Protein AF-A0A920FPU7-F1 (afdb_monomer)

pLDDT: mean 79.9, std 24.15, range [26.28, 98.81]

Solvent-accessible surface area (backbone atoms only — not comparable to full-atom values): 18797 Å² total; per-residue (Å²): 141,87,86,78,72,61,67,63,55,51,54,50,52,50,54,30,50,79,58,70,71,58,78,81,92,76,75,95,67,83,81,78,80,84,79,86,78,82,87,80,86,86,55,82,79,79,65,72,68,85,77,55,81,82,75,62,74,69,84,81,78,74,79,87,70,92,48,36,37,67,73,75,66,23,67,67,48,45,45,54,51,20,49,51,54,56,52,44,41,75,78,40,56,45,42,69,95,56,74,62,55,64,64,47,71,53,48,75,78,45,59,71,72,51,29,49,37,36,43,48,58,52,45,51,35,42,53,50,50,41,32,48,54,30,46,53,51,33,54,51,50,55,51,29,62,77,68,65,35,46,74,62,48,31,53,53,35,53,76,46,62,56,79,94,50,66,44,87,53,56,82,74,51,52,72,69,54,46,53,50,52,50,53,54,47,62,49,29,48,54,66,73,43,46,19,36,54,52,25,44,32,35,59,53,4,56,59,55,57,31,68,52,18,61,77,20,23,18,37,66,60,49,76,30,72,53,55,90,52,27,48,65,69,82,96,52,88,81,64,80,50,12,37,33,41,35,96,24,34,53,56,30,46,44,50,50,53,46,45,57,38,38,43,73,78,25,48,63,35,37,56,56,52,68,74,51,88,53,76,70,75,47,52,20,65,68,52,36,69,41,37,38,76,76,48,94,68,22,61,61,47,25,52,52,39,38,49,46,25,60,79,65,59,29,61,76,50,37,68,51,42,68,56,80,86,130

Sequence (326 aa):
MRFKNKTLLTFLAFLLSILGLIGPGFWDIKSPNPIKYENDHLTRATLGLRFNPNDIDLDNKFKNSKISSKNYFGKEIAIAWSKNFIDQIKIEPRIPRIYFTQLPSDLNTYEINDKKKIFISIMLPLLLKGNEKVSIERSNLIIFFKKGNFKKLKIVCKKYKIKTIDCNNINSLNNAQLKTLQNILLNRVNVLPISMMLAQAIVESGWGGSRFAQKGNALFGQWTWDKKKGISPTGIHRPSFAVKSFKNLQDSVDAYILNLNTHPAYKKLRNYRKLIRNPQNFEGHKFSRYLDKYAIIGFEYVKKINLMIKKNNLEKFNSLRFKLEN

Mean predicted aligned error: 11.07 Å

Foldseek 3Di:
DDDDPVPVVVVVVVQCVLLVNDDPPDDPDPDDDDDDDDDDDPDPVVVPPPPDLVVCPPPPPDFDDQAAVVNVPDPVVLLVVLVVQVVVCVVPLAHALHAFFADHLCLVVDDPVSLLSSLCSNVLNLLQVLQVVLVVVLVVLVVCLVVVVLVVLLVLCVLLVPDVDPSVPSVVDDVVSSVVSSVLSNLLSHHDFSLLLSLQLCSRCVSVNRPQCSVFVQSRQDKDQPCVQAAQDPPDDPDSIGRGGDSGNSRNSNVVSSCCSRPPLNSVLSVVVVVDPDQLPDDSLVSLCSCLVVDPNGVVSSVSSNCSCVVVVSNSSRNHHHDDDD

Structure (mmCIF, N/CA/C/O backbone):
data_AF-A0A920FPU7-F1
#
_entry.id   AF-A0A920FPU7-F1
#
loop_
_atom_site.group_PDB
_atom_site.id
_atom_site.type_symbol
_atom_site.label_atom_id
_atom_site.label_alt_id
_atom_site.label_comp_id
_atom_site.label_asym_id
_atom_site.label_entity_id
_atom_site.label_seq_id
_atom_site.pdbx_PDB_ins_code
_atom_site.Cartn_x
_atom_site.Cartn_y
_atom_site.Cartn_z
_atom_site.occupancy
_atom_site.B_iso_or_equiv
_atom_site.auth_seq_id
_atom_site.auth_comp_id
_atom_site.auth_asym_id
_atom_site.auth_atom_id
_atom_site.pdbx_PDB_model_num
ATOM 1 N N . MET A 1 1 ? -24.331 29.159 -33.377 1.00 33.25 1 MET A N 1
ATOM 2 C CA . MET A 1 1 ? -23.049 29.805 -33.015 1.00 33.25 1 MET A CA 1
ATOM 3 C C . MET A 1 1 ? -22.363 28.962 -31.929 1.00 33.25 1 MET A C 1
ATOM 5 O O . MET A 1 1 ? -22.759 29.008 -30.775 1.00 33.25 1 MET A O 1
ATOM 9 N N . ARG A 1 2 ? -21.449 28.057 -32.317 1.00 30.44 2 ARG A N 1
ATOM 10 C CA . ARG A 1 2 ? -20.790 27.070 -31.431 1.00 30.44 2 ARG A CA 1
ATOM 11 C C . ARG A 1 2 ? -19.430 27.616 -30.980 1.00 30.44 2 ARG A C 1
ATOM 13 O O . ARG A 1 2 ? -18.483 27.583 -31.762 1.00 30.44 2 ARG A O 1
ATOM 20 N N . PHE A 1 3 ? -19.305 28.058 -29.730 1.00 29.75 3 PHE A N 1
ATOM 21 C CA . PHE A 1 3 ? -17.991 28.314 -29.132 1.00 29.75 3 PHE A CA 1
ATOM 22 C C . PHE A 1 3 ? -17.327 26.981 -28.754 1.00 29.75 3 PHE A C 1
ATOM 24 O O . PHE A 1 3 ? -17.798 26.238 -27.894 1.00 29.75 3 PHE A O 1
ATOM 31 N N . LYS A 1 4 ? -16.240 26.645 -29.463 1.00 37.91 4 LYS A N 1
ATOM 32 C CA . LYS A 1 4 ? -15.407 25.455 -29.233 1.00 37.91 4 LYS A CA 1
ATOM 33 C C . LYS A 1 4 ? -14.542 25.661 -27.988 1.00 37.91 4 LYS A C 1
ATOM 35 O O . LYS A 1 4 ? -13.589 26.435 -28.007 1.00 37.91 4 LYS A O 1
ATOM 40 N N . ASN A 1 5 ? -14.831 24.894 -26.944 1.00 44.34 5 ASN A N 1
ATOM 41 C CA . ASN A 1 5 ? -14.113 24.873 -25.671 1.00 44.34 5 ASN A CA 1
ATOM 42 C C . ASN A 1 5 ? -12.778 24.091 -25.786 1.00 44.34 5 ASN A C 1
ATOM 44 O O . ASN A 1 5 ? -12.615 23.005 -25.230 1.00 44.34 5 ASN A O 1
ATOM 48 N N . LYS A 1 6 ? -11.829 24.603 -26.588 1.00 35.22 6 LYS A N 1
ATOM 49 C CA . LYS A 1 6 ? -10.533 23.944 -26.865 1.00 35.22 6 LYS A CA 1
ATOM 50 C C . LYS A 1 6 ? -9.578 23.940 -25.658 1.00 35.22 6 LYS A C 1
ATOM 52 O O . LYS A 1 6 ? -8.753 23.041 -25.558 1.00 35.22 6 LYS A O 1
ATOM 57 N N . THR A 1 7 ? -9.713 24.884 -24.728 1.00 40.19 7 THR A N 1
ATOM 58 C CA . THR A 1 7 ? -8.836 25.058 -23.552 1.00 40.19 7 THR A CA 1
ATOM 59 C C . THR A 1 7 ? -9.081 24.039 -22.437 1.00 40.19 7 THR A C 1
ATOM 61 O O . THR A 1 7 ? -8.140 23.619 -21.767 1.00 40.19 7 THR A O 1
ATOM 64 N N . LEU A 1 8 ? -10.322 23.579 -22.255 1.00 36.78 8 LEU A N 1
ATOM 65 C CA . LEU A 1 8 ? -10.636 22.543 -21.264 1.00 36.78 8 LEU A CA 1
ATOM 66 C C . LEU A 1 8 ? -10.120 21.164 -21.712 1.00 36.78 8 LEU A C 1
ATOM 68 O O . LEU A 1 8 ? -9.650 20.372 -20.897 1.00 36.78 8 LEU A O 1
ATOM 72 N N . LEU A 1 9 ? -10.158 20.899 -23.022 1.00 32.72 9 LEU A N 1
ATOM 73 C CA . LEU A 1 9 ? -9.712 19.638 -23.612 1.00 32.72 9 LEU A CA 1
ATOM 74 C C . LEU A 1 9 ? -8.180 19.500 -23.594 1.00 32.72 9 LEU A C 1
ATOM 76 O O . LEU A 1 9 ? -7.668 18.417 -23.316 1.00 32.72 9 LEU A O 1
ATOM 80 N N . THR A 1 10 ? -7.441 20.593 -23.816 1.00 36.22 10 THR A N 1
ATOM 81 C CA . THR A 1 10 ? -5.971 20.608 -23.719 1.00 36.22 10 THR A CA 1
ATOM 82 C C . THR A 1 10 ? -5.488 20.485 -22.276 1.00 36.22 10 THR A C 1
ATOM 84 O O . THR A 1 10 ? -4.525 19.764 -22.025 1.00 36.22 10 THR A O 1
ATOM 87 N N . PHE A 1 11 ? -6.189 21.088 -21.311 1.00 37.38 11 PHE A N 1
ATOM 88 C CA . PHE A 1 11 ? -5.877 20.932 -19.887 1.00 37.38 11 PHE A CA 1
ATOM 89 C C . PHE A 1 11 ? -6.117 19.495 -19.395 1.00 37.38 11 PHE A C 1
ATOM 91 O O . PHE A 1 11 ? -5.303 18.942 -18.656 1.00 37.38 11 PHE A O 1
ATOM 98 N N . LEU A 1 12 ? -7.190 18.849 -19.865 1.00 34.38 12 LEU A N 1
ATOM 99 C CA . LEU A 1 12 ? -7.493 17.453 -19.541 1.00 34.38 12 LEU A CA 1
ATOM 100 C C . LEU A 1 12 ? -6.495 16.481 -20.197 1.00 34.38 12 LEU A C 1
ATOM 102 O O . LEU A 1 12 ? -6.011 15.565 -19.535 1.00 34.38 12 LEU A O 1
ATOM 106 N N . ALA A 1 13 ? -6.130 16.708 -21.464 1.00 33.03 13 ALA A N 1
ATOM 107 C CA . ALA A 1 13 ? -5.124 15.920 -22.182 1.00 33.03 13 ALA A CA 1
ATOM 108 C C . ALA A 1 13 ? -3.714 16.062 -21.573 1.00 33.03 13 ALA A C 1
ATOM 110 O O . ALA A 1 13 ? -2.967 15.087 -21.498 1.00 33.03 13 ALA A O 1
ATOM 111 N N . PHE A 1 14 ? -3.373 17.248 -21.065 1.00 38.91 14 PHE A N 1
ATOM 112 C CA . PHE A 1 14 ? -2.120 17.513 -20.357 1.00 38.91 14 PHE A CA 1
ATOM 113 C C . PHE A 1 14 ? -2.082 16.853 -18.969 1.00 38.91 14 PHE A C 1
ATOM 115 O O . PHE A 1 14 ? -1.073 16.270 -18.577 1.00 38.91 14 PHE A O 1
ATOM 122 N N . LEU A 1 15 ? -3.207 16.841 -18.246 1.00 36.47 15 LEU A N 1
ATOM 123 C CA . LEU A 1 15 ? -3.326 16.104 -16.986 1.00 36.47 15 LEU A CA 1
ATOM 124 C C . LEU A 1 15 ? -3.195 14.584 -17.208 1.00 36.47 15 LEU A C 1
ATOM 126 O O . LEU A 1 15 ? -2.563 13.885 -16.419 1.00 36.47 15 LEU A O 1
ATOM 130 N N . LEU A 1 16 ? -3.747 14.080 -18.315 1.00 37.94 16 LEU A N 1
ATOM 131 C CA . LEU A 1 16 ? -3.664 12.680 -18.736 1.00 37.94 16 LEU A CA 1
ATOM 132 C C . LEU A 1 16 ? -2.254 12.264 -19.189 1.00 37.94 16 LEU A C 1
ATOM 134 O O . LEU A 1 16 ? -1.873 11.115 -18.954 1.00 37.94 16 LEU A O 1
ATOM 138 N N . SER A 1 17 ? -1.463 13.161 -19.789 1.00 34.22 17 SER A N 1
ATOM 139 C CA . SER A 1 17 ? -0.074 12.865 -20.177 1.00 34.22 17 SER A CA 1
ATOM 140 C C . SER A 1 17 ? 0.860 12.809 -18.961 1.00 34.22 17 SER A C 1
ATOM 142 O O . SER A 1 17 ? 1.686 11.903 -18.862 1.00 34.22 17 SER A O 1
ATOM 144 N N . ILE A 1 18 ? 0.646 13.679 -17.966 1.00 38.34 18 ILE A N 1
ATOM 145 C CA . ILE A 1 18 ? 1.370 13.662 -16.682 1.00 38.34 18 ILE A CA 1
ATOM 146 C C . ILE A 1 18 ? 1.008 12.416 -15.843 1.00 38.34 18 ILE A C 1
ATOM 148 O O . ILE A 1 18 ? 1.828 11.939 -15.059 1.00 38.34 18 ILE A O 1
ATOM 152 N N . LEU A 1 19 ? -0.189 11.849 -16.045 1.00 35.03 19 LEU A N 1
ATOM 153 C CA . LEU A 1 19 ? -0.684 10.620 -15.404 1.00 35.03 19 LEU A CA 1
ATOM 154 C C . LEU A 1 19 ? -0.461 9.334 -16.243 1.00 35.03 19 LEU A C 1
ATOM 156 O O . LEU A 1 19 ? -0.941 8.258 -15.872 1.00 35.03 19 LEU A O 1
ATOM 160 N N . GLY A 1 20 ? 0.234 9.413 -17.388 1.00 33.00 20 GLY A N 1
ATOM 161 C CA . GLY A 1 20 ? 0.552 8.254 -18.240 1.00 33.00 20 GLY A CA 1
ATOM 162 C C . GLY A 1 20 ? -0.673 7.524 -18.813 1.00 33.00 20 GLY A C 1
ATOM 163 O O . GLY A 1 20 ? -0.706 6.290 -18.857 1.00 33.00 20 GLY A O 1
ATOM 164 N N . LEU A 1 21 ? -1.727 8.261 -19.173 1.00 38.59 21 LEU A N 1
ATOM 165 C CA . LEU A 1 21 ? -3.021 7.741 -19.639 1.00 38.59 21 LEU A CA 1
ATOM 166 C C . LEU A 1 21 ? -3.299 7.959 -21.135 1.00 38.59 21 LEU A C 1
ATOM 168 O O . LEU A 1 21 ? -4.281 7.424 -21.637 1.00 38.59 21 LEU A O 1
ATOM 172 N N . ILE A 1 22 ? -2.414 8.655 -21.850 1.00 29.48 22 ILE A N 1
ATOM 173 C CA . ILE A 1 22 ? -2.361 8.688 -23.317 1.00 29.48 22 ILE A CA 1
ATOM 174 C C . ILE A 1 22 ? -0.990 8.121 -23.706 1.00 29.48 22 ILE A C 1
ATOM 176 O O . ILE A 1 22 ? 0.037 8.643 -23.274 1.00 29.48 22 ILE A O 1
ATOM 180 N N . GLY A 1 23 ? -0.969 7.003 -24.436 1.00 28.56 23 GLY A N 1
ATOM 181 C CA . GLY A 1 23 ? 0.265 6.461 -25.014 1.00 28.56 23 GLY A CA 1
ATOM 182 C C . GLY A 1 23 ? 0.710 7.295 -26.222 1.00 28.56 23 GLY A C 1
ATOM 183 O O . GLY A 1 23 ? -0.132 7.953 -26.835 1.00 28.56 23 GLY A O 1
ATOM 184 N N . PRO A 1 24 ? 2.001 7.290 -26.593 1.00 31.91 24 PRO A N 1
ATOM 185 C CA . PRO A 1 24 ? 2.452 7.968 -27.797 1.00 31.91 24 PRO A CA 1
ATOM 186 C C . PRO A 1 24 ? 1.941 7.206 -29.025 1.00 31.91 24 PRO A C 1
ATOM 188 O O . PRO A 1 24 ? 2.497 6.186 -29.412 1.00 31.91 24 PRO A O 1
ATOM 191 N N . GLY A 1 25 ? 0.885 7.716 -29.654 1.00 27.89 25 GLY A N 1
ATOM 192 C CA . GLY A 1 25 ? 0.566 7.440 -31.056 1.00 27.89 25 GLY A CA 1
ATOM 193 C C . GLY A 1 25 ? 1.432 8.284 -31.994 1.00 27.89 25 GLY A C 1
ATOM 194 O O . GLY A 1 25 ? 0.899 8.946 -32.870 1.00 27.89 25 GLY A O 1
ATOM 195 N N . PHE A 1 26 ? 2.744 8.322 -31.752 1.00 35.12 26 PHE A N 1
ATOM 196 C CA . PHE A 1 26 ? 3.736 9.009 -32.580 1.00 35.12 26 PHE A CA 1
ATOM 197 C C . PHE A 1 26 ? 5.062 8.270 -32.457 1.00 35.12 26 PHE A C 1
ATOM 199 O O . PHE A 1 26 ? 5.908 8.680 -31.677 1.00 35.12 26 PHE A O 1
ATOM 206 N N . TRP A 1 27 ? 5.177 7.147 -33.161 1.00 29.89 27 TRP A N 1
ATOM 207 C CA . TRP A 1 27 ? 6.412 6.591 -33.718 1.00 29.89 27 TRP A CA 1
ATOM 208 C C . TRP A 1 27 ? 5.972 5.525 -34.720 1.00 29.89 27 TRP A C 1
ATOM 210 O O . TRP A 1 27 ? 5.757 4.370 -34.362 1.00 29.89 27 TRP A O 1
ATOM 220 N N . ASP A 1 28 ? 5.788 5.939 -35.969 1.00 32.38 28 ASP A N 1
ATOM 221 C CA . ASP A 1 28 ? 5.863 5.019 -37.097 1.00 32.38 28 ASP A CA 1
ATOM 222 C C . ASP A 1 28 ? 7.363 4.743 -37.306 1.00 32.38 28 ASP A C 1
ATOM 224 O O . ASP A 1 28 ? 8.071 5.508 -37.958 1.00 32.38 28 ASP A O 1
ATOM 228 N N . ILE A 1 29 ? 7.897 3.741 -36.601 1.00 31.64 29 ILE A N 1
ATOM 229 C CA . ILE A 1 29 ? 9.275 3.266 -36.782 1.00 31.64 29 ILE A CA 1
ATOM 230 C C . ILE A 1 29 ? 9.170 1.878 -37.399 1.00 31.64 29 ILE A C 1
ATOM 232 O O . ILE A 1 29 ? 8.736 0.929 -36.744 1.00 31.64 29 ILE A O 1
ATOM 236 N N . LYS A 1 30 ? 9.584 1.761 -38.664 1.00 26.28 30 LYS A N 1
ATOM 237 C CA . LYS A 1 30 ? 9.775 0.470 -39.331 1.00 26.28 30 LYS A CA 1
ATOM 238 C C . LYS A 1 30 ? 10.714 -0.400 -38.490 1.00 26.28 30 LYS A C 1
ATOM 240 O O . LYS A 1 30 ? 11.791 0.045 -38.100 1.00 26.28 30 LYS A O 1
ATOM 245 N N . SER A 1 31 ? 10.298 -1.634 -38.216 1.00 27.19 31 SER A N 1
ATOM 246 C CA . SER A 1 31 ? 11.109 -2.633 -37.519 1.00 27.19 31 SER A CA 1
ATOM 247 C C . SER A 1 31 ? 12.447 -2.853 -38.244 1.00 27.19 31 SER A C 1
ATOM 249 O O . SER A 1 31 ? 12.428 -3.122 -39.446 1.00 27.19 31 SER A O 1
ATOM 251 N N . PRO A 1 32 ? 13.604 -2.788 -37.561 1.00 28.61 32 PRO A N 1
ATOM 252 C CA . PRO A 1 32 ? 14.845 -3.321 -38.108 1.00 28.61 32 PRO A CA 1
ATOM 253 C C . PRO A 1 32 ? 14.763 -4.852 -38.161 1.00 28.61 32 PRO A C 1
ATOM 255 O O . PRO A 1 32 ? 14.247 -5.479 -37.232 1.00 28.61 32 PRO A O 1
ATOM 258 N N . ASN A 1 33 ? 15.271 -5.447 -39.241 1.00 29.75 33 ASN A N 1
ATOM 259 C CA . ASN A 1 33 ? 15.370 -6.900 -39.397 1.00 29.75 33 ASN A CA 1
ATOM 260 C C . ASN A 1 33 ? 16.164 -7.542 -38.241 1.00 29.75 33 ASN A C 1
ATOM 262 O O . ASN A 1 33 ? 17.131 -6.947 -37.758 1.00 29.75 33 ASN A O 1
ATOM 266 N N . PRO A 1 34 ? 15.804 -8.765 -37.813 1.00 28.98 34 PRO A N 1
ATOM 267 C CA . PRO A 1 34 ? 16.497 -9.440 -36.729 1.00 28.98 34 PRO A CA 1
ATOM 268 C C . PRO A 1 34 ? 17.898 -9.864 -37.180 1.00 28.98 34 PRO A C 1
ATOM 270 O O . PRO A 1 34 ? 18.050 -10.670 -38.097 1.00 28.98 34 PRO A O 1
ATOM 273 N N . ILE A 1 35 ? 18.922 -9.354 -36.497 1.00 31.36 35 ILE A N 1
ATOM 274 C CA . ILE A 1 35 ? 20.260 -9.944 -36.531 1.00 31.36 35 ILE A CA 1
ATOM 275 C C . ILE A 1 35 ? 20.219 -11.176 -35.621 1.00 31.36 35 ILE A C 1
ATOM 277 O O . ILE A 1 35 ? 19.906 -11.071 -34.433 1.00 31.36 35 ILE A O 1
ATOM 281 N N . LYS A 1 36 ? 20.494 -12.351 -36.193 1.00 35.72 36 LYS A N 1
ATOM 282 C CA . LYS A 1 36 ? 20.752 -13.579 -35.434 1.00 35.72 36 LYS A CA 1
ATOM 283 C C . LYS A 1 36 ? 22.080 -13.422 -34.697 1.00 35.72 36 LYS A C 1
ATOM 285 O O . LYS A 1 36 ? 23.078 -13.114 -35.337 1.00 35.72 36 LYS A O 1
ATOM 290 N N . TYR A 1 37 ? 22.094 -13.709 -33.401 1.00 30.03 37 TYR A N 1
ATOM 291 C CA . TYR A 1 37 ? 23.324 -14.083 -32.713 1.00 30.03 37 TYR A CA 1
ATOM 292 C C . TYR A 1 37 ? 23.145 -15.445 -32.052 1.00 30.03 37 TYR A C 1
ATOM 294 O O . TYR A 1 37 ? 22.221 -15.661 -31.264 1.00 30.03 37 TYR A O 1
ATOM 302 N N . GLU A 1 38 ? 24.012 -16.358 -32.481 1.00 31.92 38 GLU A N 1
ATOM 303 C CA . GLU A 1 38 ? 24.243 -17.689 -31.939 1.00 31.92 38 GLU A CA 1
ATOM 304 C C . GLU A 1 38 ? 24.868 -17.623 -30.544 1.00 31.92 38 GLU A C 1
ATOM 306 O O . GLU A 1 38 ? 25.688 -16.757 -30.258 1.00 31.92 38 GLU A O 1
ATOM 311 N N . ASN A 1 39 ? 24.443 -18.591 -29.730 1.00 36.44 39 ASN A N 1
ATOM 312 C CA . ASN A 1 39 ? 25.162 -19.295 -28.673 1.00 36.44 39 ASN A CA 1
ATOM 313 C C . ASN A 1 39 ? 26.160 -18.503 -27.821 1.00 36.44 39 ASN A C 1
ATOM 315 O O . ASN A 1 39 ? 27.277 -18.232 -28.244 1.00 36.44 39 ASN A O 1
ATOM 319 N N . ASP A 1 40 ? 25.836 -18.386 -26.530 1.00 29.80 40 ASP A N 1
ATOM 320 C CA . ASP A 1 40 ? 26.863 -18.690 -25.542 1.00 29.80 40 ASP A CA 1
ATOM 321 C C . ASP A 1 40 ? 26.295 -19.475 -24.354 1.00 29.80 40 ASP A C 1
ATOM 323 O O . ASP A 1 40 ? 25.265 -19.140 -23.755 1.00 29.80 40 ASP A O 1
ATOM 327 N N . HIS A 1 41 ? 26.946 -20.598 -24.075 1.00 33.00 41 HIS A N 1
ATOM 328 C CA . HIS A 1 41 ? 26.548 -21.580 -23.080 1.00 33.00 41 HIS A CA 1
ATOM 329 C C . HIS A 1 41 ? 27.016 -21.142 -21.689 1.00 33.00 41 HIS A C 1
ATOM 331 O O . HIS A 1 41 ? 28.130 -21.442 -21.274 1.00 33.00 41 HIS A O 1
ATOM 337 N N . LEU A 1 42 ? 26.136 -20.525 -20.902 1.00 28.25 42 LEU A N 1
ATOM 338 C CA . LEU A 1 42 ? 26.326 -20.431 -19.451 1.00 28.25 42 LEU A CA 1
ATOM 339 C C . LEU A 1 42 ? 25.727 -21.676 -18.782 1.00 28.25 42 LEU A C 1
ATOM 341 O O . LEU A 1 42 ? 24.545 -21.731 -18.435 1.00 28.25 42 LEU A O 1
ATOM 345 N N . THR A 1 43 ? 26.550 -22.718 -18.658 1.00 33.84 43 THR A N 1
ATOM 346 C CA . THR A 1 43 ? 26.219 -23.962 -17.953 1.00 33.84 43 THR A CA 1
ATOM 347 C C . THR A 1 43 ? 26.187 -23.763 -16.436 1.00 33.84 43 THR A C 1
ATOM 349 O O . THR A 1 43 ? 26.832 -22.891 -15.863 1.00 33.84 43 THR A O 1
ATOM 352 N N . ARG A 1 44 ? 25.426 -24.635 -15.767 1.00 30.75 44 ARG A N 1
ATOM 353 C CA . ARG A 1 44 ? 25.099 -24.675 -14.326 1.00 30.75 44 ARG A CA 1
ATOM 354 C C . ARG A 1 44 ? 26.301 -24.574 -13.358 1.00 30.75 44 ARG A C 1
ATOM 356 O O . ARG A 1 44 ? 26.082 -24.379 -12.168 1.00 30.75 44 ARG A O 1
ATOM 363 N N . ALA A 1 45 ? 27.534 -24.685 -13.854 1.00 31.27 45 ALA A N 1
ATOM 364 C CA . ALA A 1 45 ? 28.780 -24.624 -13.092 1.00 31.27 45 ALA A CA 1
ATOM 365 C C . ALA A 1 45 ? 29.278 -23.191 -12.797 1.00 31.27 45 ALA A C 1
ATOM 367 O O . ALA A 1 45 ? 29.955 -22.990 -11.795 1.00 31.27 45 ALA A O 1
ATOM 368 N N . THR A 1 46 ? 28.890 -22.172 -13.575 1.00 31.42 46 THR A N 1
ATOM 369 C CA . THR A 1 46 ? 29.172 -20.752 -13.249 1.00 31.42 46 THR A CA 1
ATOM 370 C C . THR A 1 46 ? 28.150 -20.147 -12.280 1.00 31.42 46 THR A C 1
ATOM 372 O O . THR A 1 46 ? 28.416 -19.139 -11.633 1.00 31.42 46 THR A O 1
ATOM 375 N N . LEU A 1 47 ? 26.998 -20.803 -12.103 1.00 31.41 47 LEU A N 1
ATOM 376 C CA . LEU A 1 47 ? 25.930 -20.424 -11.168 1.00 31.41 47 LEU A CA 1
ATOM 377 C C . LEU A 1 47 ? 26.159 -20.926 -9.729 1.00 31.41 47 LEU A C 1
ATOM 379 O O . LEU A 1 47 ? 25.228 -20.939 -8.924 1.00 31.41 47 LEU A O 1
ATOM 383 N N . GLY A 1 48 ? 27.399 -21.271 -9.372 1.00 30.78 48 GLY A N 1
ATOM 384 C CA . GLY A 1 48 ? 27.838 -21.568 -8.004 1.00 30.78 48 GLY A CA 1
ATOM 385 C C . GLY A 1 48 ? 27.857 -20.355 -7.063 1.00 30.78 48 GLY A C 1
ATOM 386 O O . GLY A 1 48 ? 28.663 -20.305 -6.138 1.00 30.78 48 GLY A O 1
ATOM 387 N N . LEU A 1 49 ? 26.979 -19.369 -7.268 1.00 36.75 49 LEU A N 1
ATOM 388 C CA . LEU A 1 49 ? 26.709 -18.348 -6.267 1.00 36.75 49 LEU A CA 1
ATOM 389 C C . LEU A 1 49 ? 25.896 -19.013 -5.155 1.00 36.75 49 LEU A C 1
ATOM 391 O O . LEU A 1 49 ? 24.691 -19.234 -5.294 1.00 36.75 49 LEU A O 1
ATOM 395 N N . ARG A 1 50 ? 26.555 -19.303 -4.028 1.00 35.03 50 ARG A N 1
ATOM 396 C CA . ARG A 1 50 ? 25.892 -19.419 -2.723 1.00 35.03 50 ARG A CA 1
ATOM 397 C C . ARG A 1 50 ? 25.238 -18.069 -2.409 1.00 35.03 50 ARG A C 1
ATOM 399 O O . ARG A 1 50 ? 25.762 -17.266 -1.652 1.00 35.03 50 ARG A O 1
ATOM 406 N N . PHE A 1 51 ? 24.111 -17.784 -3.053 1.00 38.50 51 PHE A N 1
ATOM 407 C CA . PHE A 1 51 ? 23.250 -16.672 -2.696 1.00 38.50 51 PHE A CA 1
ATOM 408 C C . PHE A 1 51 ? 22.492 -17.098 -1.445 1.00 38.50 51 PHE A C 1
ATOM 410 O O . PHE A 1 51 ? 21.488 -17.806 -1.534 1.00 38.50 51 PHE A O 1
ATOM 417 N N . ASN A 1 52 ? 22.999 -16.711 -0.279 1.00 38.44 52 ASN A N 1
ATOM 418 C CA . ASN A 1 52 ? 22.239 -16.775 0.955 1.00 38.44 52 ASN A CA 1
ATOM 419 C C . ASN A 1 52 ? 21.460 -15.455 1.093 1.00 38.44 52 ASN A C 1
ATOM 421 O O . ASN A 1 52 ? 22.070 -14.404 1.288 1.00 38.44 52 ASN A O 1
ATOM 425 N N . PRO A 1 53 ? 20.119 -15.460 0.984 1.00 38.16 53 PRO A N 1
ATOM 426 C CA . PRO A 1 53 ? 19.308 -14.249 1.123 1.00 38.16 53 PRO A CA 1
ATOM 427 C C . PRO A 1 53 ? 19.488 -13.543 2.475 1.00 38.16 53 PRO A C 1
ATOM 429 O O . PRO A 1 53 ? 19.183 -12.357 2.570 1.00 38.16 53 PRO A O 1
ATOM 432 N N . ASN A 1 54 ? 19.980 -14.261 3.493 1.00 37.06 54 ASN A N 1
ATOM 433 C CA . ASN A 1 54 ? 20.240 -13.735 4.833 1.00 37.06 54 ASN A CA 1
ATOM 434 C C . ASN A 1 54 ? 21.557 -12.944 4.930 1.00 37.06 54 ASN A C 1
ATOM 436 O O . ASN A 1 54 ? 21.721 -12.182 5.876 1.00 37.06 54 ASN A O 1
ATOM 440 N N . ASP A 1 55 ? 22.461 -13.069 3.951 1.00 37.47 55 ASP A N 1
ATOM 441 C CA . ASP A 1 55 ? 23.726 -12.314 3.918 1.00 37.47 55 ASP A CA 1
ATOM 442 C C . ASP A 1 55 ? 23.520 -10.868 3.433 1.00 37.47 55 ASP A C 1
ATOM 444 O O . ASP A 1 55 ? 24.434 -10.042 3.465 1.00 37.47 55 ASP A O 1
ATOM 448 N N . ILE A 1 56 ? 22.309 -10.534 2.975 1.00 45.12 56 ILE A N 1
ATOM 449 C CA . ILE A 1 56 ? 21.963 -9.177 2.568 1.00 45.12 56 ILE A CA 1
ATOM 450 C C . ILE A 1 56 ? 21.444 -8.418 3.793 1.00 45.12 56 ILE A C 1
ATOM 452 O O . ILE A 1 56 ? 20.236 -8.267 3.981 1.00 45.12 56 ILE A O 1
ATOM 456 N N . ASP A 1 57 ? 22.363 -7.916 4.623 1.00 37.97 57 ASP A N 1
ATOM 457 C CA . ASP A 1 57 ? 22.039 -6.954 5.686 1.00 37.97 57 ASP A CA 1
ATOM 458 C C . ASP A 1 57 ? 21.612 -5.608 5.060 1.00 37.97 57 ASP A C 1
ATOM 460 O O . ASP A 1 57 ? 22.400 -4.679 4.843 1.00 37.97 57 ASP A O 1
ATOM 464 N N . LEU A 1 58 ? 20.335 -5.541 4.666 1.00 47.78 58 LEU A N 1
ATOM 465 C CA . LEU A 1 58 ? 19.716 -4.409 3.972 1.00 47.78 58 LEU A CA 1
ATOM 466 C C . LEU A 1 58 ? 19.307 -3.261 4.902 1.00 47.78 58 LEU A C 1
ATOM 468 O O . LEU A 1 58 ? 18.853 -2.223 4.413 1.00 47.78 58 LEU A O 1
ATOM 472 N N . ASP A 1 59 ? 19.460 -3.403 6.218 1.00 42.72 59 ASP A N 1
ATOM 473 C CA . ASP A 1 59 ? 18.822 -2.475 7.154 1.00 42.72 59 ASP A CA 1
ATOM 474 C C . ASP A 1 59 ? 19.714 -1.284 7.547 1.00 42.72 59 ASP A C 1
ATOM 476 O O . ASP A 1 59 ? 19.192 -0.199 7.824 1.00 42.72 59 ASP A O 1
ATOM 480 N N . ASN A 1 60 ? 21.046 -1.395 7.445 1.00 37.53 60 ASN A N 1
ATOM 481 C CA . ASN A 1 60 ? 21.946 -0.335 7.929 1.00 37.53 60 ASN A CA 1
ATOM 482 C C . ASN A 1 60 ? 22.597 0.545 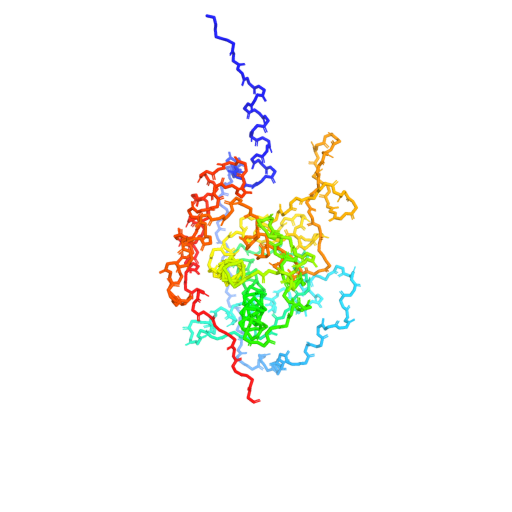6.845 1.00 37.53 60 ASN A C 1
ATOM 484 O O . ASN A 1 60 ? 22.946 1.696 7.120 1.00 37.53 60 ASN A O 1
ATOM 488 N N . LYS A 1 61 ? 22.717 0.080 5.593 1.00 36.31 61 LYS A N 1
ATOM 489 C CA . LYS A 1 61 ? 23.535 0.764 4.561 1.00 36.31 61 LYS A CA 1
ATOM 490 C C . LYS A 1 61 ? 22.788 1.795 3.693 1.00 36.31 61 LYS A C 1
ATOM 492 O O . LYS A 1 61 ? 23.407 2.533 2.932 1.00 36.31 61 LYS A O 1
ATOM 497 N N . PHE A 1 62 ? 21.460 1.892 3.798 1.00 47.88 62 PHE A N 1
ATOM 498 C CA . PHE A 1 62 ? 20.606 2.528 2.777 1.00 47.88 62 PHE A CA 1
ATOM 499 C C . PHE A 1 62 ? 20.026 3.891 3.189 1.00 47.88 62 PHE A C 1
ATOM 501 O O . PHE A 1 62 ? 18.846 4.182 2.977 1.00 47.88 62 PHE A O 1
ATOM 508 N N . LYS A 1 63 ? 20.858 4.763 3.773 1.00 41.59 63 LYS A N 1
ATOM 509 C CA . LYS A 1 63 ? 20.528 6.186 3.950 1.00 41.59 63 LYS A CA 1
ATOM 510 C C . LYS A 1 63 ? 20.971 6.973 2.701 1.00 41.59 63 LYS A C 1
ATOM 512 O O . LYS A 1 63 ? 22.120 7.369 2.586 1.00 41.59 63 LYS A O 1
ATOM 517 N N . ASN A 1 64 ? 20.030 7.232 1.791 1.00 45.00 64 ASN A N 1
ATOM 518 C CA . ASN A 1 64 ? 20.070 8.298 0.769 1.00 45.00 64 ASN A CA 1
ATOM 519 C C . ASN A 1 64 ? 21.087 8.234 -0.398 1.00 45.00 64 ASN A C 1
ATOM 521 O O . ASN A 1 64 ? 21.201 9.224 -1.123 1.00 45.00 64 ASN A O 1
ATOM 525 N N . SER A 1 65 ? 21.772 7.122 -0.679 1.00 40.59 65 SER A N 1
ATOM 526 C CA . SER A 1 65 ? 22.537 6.994 -1.934 1.00 40.59 65 SER A CA 1
ATOM 527 C C . SER A 1 65 ? 21.661 6.420 -3.056 1.00 40.59 65 SER A C 1
ATOM 529 O O . SER A 1 65 ? 20.933 5.451 -2.852 1.00 40.59 65 SER A O 1
ATOM 531 N N . LYS A 1 66 ? 21.698 7.014 -4.259 1.00 52.53 66 LYS A N 1
ATOM 532 C CA . LYS A 1 66 ? 21.063 6.436 -5.459 1.00 52.53 66 LYS A CA 1
ATOM 533 C C . LYS A 1 66 ? 21.776 5.121 -5.785 1.00 52.53 66 LYS A C 1
ATOM 535 O O . LYS A 1 66 ? 22.956 5.150 -6.125 1.00 52.53 66 LYS A O 1
ATOM 540 N N . ILE A 1 67 ? 21.089 3.987 -5.703 1.00 52.06 67 ILE A N 1
ATOM 541 C CA . ILE A 1 67 ? 21.683 2.676 -6.003 1.00 52.06 67 ILE A CA 1
ATOM 542 C C . ILE A 1 67 ? 21.147 2.211 -7.358 1.00 52.06 67 ILE A C 1
ATOM 544 O O . ILE A 1 67 ? 19.942 2.059 -7.557 1.00 52.06 67 ILE A O 1
ATOM 548 N N . SER A 1 68 ? 22.055 2.055 -8.320 1.00 55.38 68 SER A N 1
ATOM 549 C CA . SER A 1 68 ? 21.759 1.411 -9.601 1.00 55.38 68 SER A CA 1
ATOM 550 C C . SER A 1 68 ? 21.690 -0.101 -9.423 1.00 55.38 68 SER A C 1
ATOM 552 O O . SER A 1 68 ? 22.186 -0.640 -8.433 1.00 55.38 68 SER A O 1
ATOM 554 N N . SER A 1 69 ? 21.140 -0.818 -10.400 1.00 54.66 69 SER A N 1
ATOM 555 C CA . SER A 1 69 ? 21.211 -2.278 -10.398 1.00 54.66 69 SER A CA 1
ATOM 556 C C . SER A 1 69 ? 22.642 -2.797 -10.260 1.00 54.66 69 SER A C 1
ATOM 558 O O . SER A 1 69 ? 22.839 -3.764 -9.541 1.00 54.66 69 SER A O 1
ATOM 560 N N . LYS A 1 70 ? 23.643 -2.116 -10.842 1.00 50.16 70 LYS A N 1
ATOM 561 C CA . LYS A 1 70 ? 25.082 -2.410 -10.690 1.00 50.16 70 LYS A CA 1
ATOM 562 C C . LYS A 1 70 ? 25.540 -2.413 -9.229 1.00 50.16 70 LYS A C 1
ATOM 564 O O . LYS A 1 70 ? 26.385 -3.215 -8.865 1.00 50.16 70 LYS A O 1
ATOM 569 N N . ASN A 1 71 ? 24.950 -1.555 -8.403 1.00 56.59 71 ASN A N 1
ATOM 570 C CA . ASN A 1 71 ? 25.263 -1.455 -6.979 1.00 56.59 71 ASN A CA 1
ATOM 571 C C . ASN A 1 71 ? 24.444 -2.438 -6.123 1.00 56.59 71 ASN A C 1
ATOM 573 O O . ASN A 1 71 ? 24.797 -2.671 -4.971 1.00 56.59 71 ASN A O 1
ATOM 577 N N . TYR A 1 72 ? 23.347 -2.981 -6.662 1.00 57.19 72 TYR A N 1
ATOM 578 C CA . TYR A 1 72 ? 22.617 -4.087 -6.049 1.00 57.19 72 TYR A CA 1
ATOM 579 C C . TYR A 1 72 ? 23.288 -5.420 -6.390 1.00 57.19 72 TYR A C 1
ATOM 581 O O . TYR A 1 72 ? 23.728 -6.116 -5.484 1.00 57.19 72 TYR A O 1
ATOM 589 N N . PHE A 1 73 ? 23.380 -5.751 -7.685 1.00 61.69 73 PHE A N 1
ATOM 590 C CA . PHE A 1 73 ? 23.895 -7.031 -8.180 1.00 61.69 73 PHE A CA 1
ATOM 591 C C . PHE A 1 73 ? 24.492 -7.007 -9.607 1.00 61.69 73 PHE A C 1
ATOM 593 O O . PHE A 1 73 ? 25.147 -7.962 -9.982 1.00 61.69 73 PHE A O 1
ATOM 600 N N . GLY A 1 74 ? 24.273 -5.979 -10.435 1.00 70.56 74 GLY A N 1
ATOM 601 C CA . GLY A 1 74 ? 24.543 -6.006 -11.887 1.00 70.56 74 GLY A CA 1
ATOM 602 C C . GLY A 1 74 ? 23.276 -6.225 -12.725 1.00 70.56 74 GLY A C 1
ATOM 603 O O . GLY A 1 74 ? 22.300 -6.796 -12.238 1.00 70.56 74 GLY A O 1
ATOM 604 N N . LYS A 1 75 ? 23.269 -5.763 -13.988 1.00 80.12 75 LYS A N 1
ATOM 605 C CA . LYS A 1 75 ? 22.087 -5.832 -14.875 1.00 80.12 75 LYS A CA 1
ATOM 606 C C . LYS A 1 75 ? 21.674 -7.277 -15.161 1.00 80.12 75 LYS A C 1
ATOM 608 O O . LYS A 1 75 ? 20.518 -7.642 -14.969 1.00 80.12 75 LYS A O 1
ATOM 613 N N . GLU A 1 76 ? 22.635 -8.105 -15.556 1.00 81.69 76 GLU A N 1
ATOM 614 C CA . GLU A 1 76 ? 22.440 -9.532 -15.839 1.00 81.69 76 GLU A CA 1
ATOM 615 C C . GLU A 1 76 ? 21.967 -10.297 -14.604 1.00 81.69 76 GLU A C 1
ATOM 617 O O . GLU A 1 76 ? 21.012 -11.069 -14.678 1.00 81.69 76 GLU A O 1
ATOM 622 N N . ILE A 1 77 ? 22.561 -10.014 -13.441 1.00 78.06 77 ILE A N 1
ATOM 623 C CA . ILE A 1 77 ? 22.170 -10.663 -12.189 1.00 78.06 77 ILE A CA 1
ATOM 624 C C . ILE A 1 77 ? 20.765 -10.224 -11.770 1.00 78.06 77 ILE A C 1
ATOM 626 O O . ILE A 1 77 ? 19.973 -11.066 -11.358 1.00 78.06 77 ILE A O 1
ATOM 630 N N . ALA A 1 78 ? 20.392 -8.951 -11.936 1.00 83.75 78 ALA A N 1
ATOM 631 C CA . ALA A 1 78 ? 19.024 -8.495 -11.679 1.00 83.75 78 ALA A CA 1
ATOM 632 C C . ALA A 1 78 ? 17.999 -9.207 -12.584 1.00 83.75 78 ALA A C 1
ATOM 634 O O . ALA A 1 78 ? 16.927 -9.609 -12.116 1.00 83.75 78 ALA A O 1
ATOM 635 N N . ILE A 1 79 ? 18.335 -9.419 -13.863 1.00 87.19 79 ILE A N 1
ATOM 636 C CA . ILE A 1 79 ? 17.506 -10.187 -14.804 1.00 87.19 79 ILE A CA 1
ATOM 637 C C . ILE A 1 79 ? 17.387 -11.639 -14.331 1.00 87.19 79 ILE A C 1
ATOM 639 O O . ILE A 1 79 ? 16.266 -12.119 -14.136 1.00 87.19 79 ILE A O 1
ATOM 643 N N . ALA A 1 80 ? 18.513 -12.315 -14.093 1.00 85.31 80 ALA A N 1
ATOM 644 C CA . ALA A 1 80 ? 18.556 -13.715 -13.675 1.00 85.31 80 ALA A CA 1
ATOM 645 C C . ALA A 1 80 ? 17.811 -13.940 -12.349 1.00 85.31 80 ALA A C 1
ATOM 647 O O . ALA A 1 80 ? 16.959 -14.826 -12.259 1.00 85.31 80 ALA A O 1
ATOM 648 N N . TRP A 1 81 ? 18.054 -13.082 -11.355 1.00 87.62 81 TRP A N 1
ATOM 649 C CA . TRP A 1 81 ? 17.358 -13.081 -10.070 1.00 87.62 81 TRP A CA 1
ATOM 650 C C . TRP A 1 81 ? 15.849 -12.931 -10.254 1.00 87.62 81 TRP A C 1
ATOM 652 O O . TRP A 1 81 ? 15.082 -13.735 -9.725 1.00 87.62 81 TRP A O 1
ATOM 662 N N . SER A 1 82 ? 15.407 -11.936 -11.030 1.00 91.19 82 SER A N 1
ATOM 663 C CA . SER A 1 82 ? 13.976 -11.688 -11.215 1.00 91.19 82 SER A CA 1
ATOM 664 C C . SER A 1 82 ? 13.283 -12.834 -11.952 1.00 91.19 82 SER A C 1
ATOM 666 O O . SER A 1 82 ? 12.165 -13.197 -11.589 1.00 91.19 82 SER A O 1
ATOM 668 N N . LYS A 1 83 ? 13.950 -13.445 -12.940 1.00 91.19 83 LYS A N 1
ATOM 669 C CA . LYS A 1 83 ? 13.456 -14.626 -13.655 1.00 91.19 83 LYS A CA 1
ATOM 670 C C . LYS A 1 83 ? 13.320 -15.814 -12.706 1.00 91.19 83 LYS A C 1
ATOM 672 O O . LYS A 1 83 ? 12.224 -16.356 -12.597 1.00 91.19 83 LYS A O 1
ATOM 677 N N . ASN A 1 84 ? 14.377 -16.138 -11.960 1.00 87.69 84 ASN A N 1
ATOM 678 C CA . ASN A 1 84 ? 14.358 -17.212 -10.967 1.00 87.69 84 ASN A CA 1
ATOM 679 C C . ASN A 1 84 ? 13.262 -16.990 -9.913 1.00 87.69 84 ASN A C 1
ATOM 681 O O . ASN A 1 84 ? 12.507 -17.906 -9.608 1.00 87.69 84 ASN A O 1
ATOM 685 N N . PHE A 1 85 ? 13.104 -15.764 -9.410 1.00 89.44 85 PHE A N 1
ATOM 686 C CA . PHE A 1 85 ? 12.047 -15.418 -8.458 1.00 89.44 85 PHE A CA 1
ATOM 687 C C . PHE A 1 85 ? 10.642 -15.699 -9.018 1.00 89.44 85 PHE A C 1
ATOM 689 O O . PHE A 1 85 ? 9.811 -16.307 -8.346 1.00 89.44 85 PHE A O 1
ATOM 696 N N . ILE A 1 86 ? 10.370 -15.283 -10.261 1.00 92.44 86 ILE A N 1
ATOM 697 C CA . ILE A 1 86 ? 9.072 -15.509 -10.913 1.00 92.44 86 ILE A CA 1
ATOM 698 C C . ILE A 1 86 ? 8.848 -16.991 -11.234 1.00 92.44 86 ILE A C 1
ATOM 700 O O . ILE A 1 86 ? 7.715 -17.461 -11.129 1.00 92.44 86 ILE A O 1
ATOM 704 N N . ASP A 1 87 ? 9.890 -17.723 -11.621 1.00 89.44 87 ASP A N 1
ATOM 705 C CA . ASP A 1 87 ? 9.793 -19.154 -11.912 1.00 89.44 87 ASP A CA 1
ATOM 706 C C . ASP A 1 87 ? 9.563 -19.973 -10.635 1.00 89.44 87 ASP A C 1
ATOM 708 O O . ASP A 1 87 ? 8.697 -20.846 -10.633 1.00 89.44 87 ASP A O 1
ATOM 712 N N . GLN A 1 88 ? 10.207 -19.618 -9.516 1.00 86.25 88 GLN A N 1
ATOM 713 C CA . GLN A 1 88 ? 9.944 -20.240 -8.213 1.00 86.25 88 GLN A CA 1
ATOM 714 C C . GLN A 1 88 ? 8.487 -20.076 -7.774 1.00 86.25 88 GLN A C 1
ATOM 716 O O . GLN A 1 88 ? 7.896 -21.046 -7.313 1.00 86.25 88 GLN A O 1
ATOM 721 N N . ILE A 1 89 ? 7.874 -18.906 -7.996 1.00 90.81 89 ILE A N 1
ATOM 722 C CA . ILE A 1 89 ? 6.450 -18.671 -7.686 1.00 90.81 89 ILE A CA 1
ATOM 723 C C . ILE A 1 89 ? 5.518 -19.646 -8.422 1.00 90.81 89 ILE A C 1
ATOM 725 O O . ILE A 1 89 ? 4.449 -19.979 -7.911 1.00 90.81 89 ILE A O 1
ATOM 729 N N . LYS A 1 90 ? 5.884 -20.076 -9.638 1.00 86.94 90 LYS A N 1
ATOM 730 C CA . LYS A 1 90 ? 5.071 -21.025 -10.416 1.00 86.94 90 LYS A CA 1
ATOM 731 C C . LYS A 1 90 ? 5.115 -22.434 -9.824 1.00 86.94 90 LYS A C 1
ATOM 733 O O . LYS A 1 90 ? 4.149 -23.167 -9.988 1.00 86.94 90 LYS A O 1
ATOM 738 N N . ILE A 1 91 ? 6.226 -22.793 -9.182 1.00 86.62 91 ILE A N 1
ATOM 739 C CA . ILE A 1 91 ? 6.445 -24.104 -8.561 1.00 86.62 91 ILE A CA 1
ATOM 740 C C . ILE A 1 91 ? 5.827 -24.119 -7.162 1.00 86.62 91 ILE A C 1
ATOM 742 O O . ILE A 1 91 ? 5.037 -24.997 -6.831 1.00 86.62 91 ILE A O 1
ATOM 746 N N . GLU A 1 92 ? 6.160 -23.116 -6.351 1.00 87.19 92 GLU A N 1
ATOM 747 C CA . GLU A 1 92 ? 5.666 -22.951 -4.991 1.00 87.19 92 GLU A CA 1
ATOM 748 C C . GLU A 1 92 ? 5.192 -21.500 -4.806 1.00 87.19 92 GLU A C 1
ATOM 750 O O . GLU A 1 92 ? 5.985 -20.570 -4.968 1.00 87.19 92 GLU A O 1
ATOM 755 N N . PRO A 1 93 ? 3.931 -21.252 -4.403 1.00 89.06 93 PRO A N 1
ATOM 756 C CA . PRO A 1 93 ? 3.396 -19.901 -4.220 1.00 89.06 93 PRO A CA 1
ATOM 757 C C . PRO A 1 93 ? 3.900 -19.242 -2.918 1.00 89.06 93 PRO A C 1
ATOM 759 O O . PRO A 1 93 ? 3.143 -18.581 -2.197 1.00 89.06 93 PRO A O 1
ATOM 762 N N . ARG A 1 94 ? 5.186 -19.421 -2.597 1.00 89.88 94 ARG A N 1
ATOM 763 C CA . ARG A 1 94 ? 5.868 -18.842 -1.443 1.00 89.88 94 ARG A CA 1
ATOM 764 C C . ARG A 1 94 ? 7.106 -18.060 -1.870 1.00 89.88 94 ARG A C 1
ATOM 766 O O . ARG A 1 94 ? 7.950 -18.559 -2.607 1.00 89.88 94 ARG A O 1
ATOM 773 N N . ILE A 1 95 ? 7.238 -16.836 -1.365 1.00 88.81 95 ILE A N 1
ATOM 774 C CA . ILE A 1 95 ? 8.350 -15.934 -1.694 1.00 88.81 95 ILE A CA 1
ATOM 775 C C . ILE A 1 95 ? 9.225 -15.637 -0.472 1.00 88.81 95 ILE A C 1
ATOM 777 O O . ILE A 1 95 ? 8.730 -15.666 0.658 1.00 88.81 95 ILE A O 1
ATOM 781 N N . PRO A 1 96 ? 10.522 -15.345 -0.663 1.00 84.75 96 PRO A N 1
ATOM 782 C CA . PRO A 1 96 ? 11.394 -14.929 0.428 1.00 84.75 96 PRO A CA 1
ATOM 783 C C . PRO A 1 96 ? 11.077 -13.502 0.903 1.00 84.75 96 PRO A C 1
ATOM 785 O O . PRO A 1 96 ? 10.522 -12.677 0.170 1.00 84.75 96 PRO A O 1
ATOM 788 N N . ARG A 1 97 ? 11.478 -13.196 2.139 1.00 85.31 97 ARG A N 1
ATOM 789 C CA . ARG A 1 97 ? 11.320 -11.884 2.784 1.00 85.31 97 ARG A CA 1
ATOM 790 C C . ARG A 1 97 ? 12.437 -10.907 2.386 1.00 85.31 97 ARG A C 1
ATOM 792 O O . ARG A 1 97 ? 13.177 -10.428 3.234 1.00 85.31 97 ARG A O 1
ATOM 799 N N . ILE A 1 98 ? 12.555 -10.602 1.094 1.00 83.06 98 ILE A N 1
ATOM 800 C CA . ILE A 1 98 ? 13.571 -9.669 0.569 1.00 83.06 98 ILE A CA 1
ATOM 801 C C . ILE A 1 98 ? 12.931 -8.299 0.338 1.00 83.06 98 ILE A C 1
ATOM 803 O O . ILE A 1 98 ? 11.978 -8.186 -0.432 1.00 83.06 98 ILE A O 1
ATOM 807 N N . TYR A 1 99 ? 13.452 -7.249 0.980 1.00 84.19 99 TYR A N 1
ATOM 808 C CA . TYR A 1 99 ? 12.862 -5.908 0.921 1.00 84.19 99 TYR A CA 1
ATOM 809 C C . TYR A 1 99 ? 13.856 -4.870 0.413 1.00 84.19 99 TYR A C 1
ATOM 811 O O . TYR A 1 99 ? 14.783 -4.478 1.113 1.00 84.19 99 TYR A O 1
ATOM 819 N N . PHE A 1 100 ? 13.612 -4.358 -0.789 1.00 85.31 100 PHE A N 1
ATOM 820 C CA . PHE A 1 100 ? 14.401 -3.261 -1.334 1.00 85.31 100 PHE A CA 1
ATOM 821 C C . PHE A 1 100 ? 13.924 -1.916 -0.790 1.00 85.31 100 PHE A C 1
ATOM 823 O O . PHE A 1 100 ? 12.725 -1.638 -0.709 1.00 85.31 100 PHE A O 1
ATOM 830 N N . THR A 1 101 ? 14.875 -1.052 -0.448 1.00 84.38 101 THR A N 1
ATOM 831 C CA . THR A 1 101 ? 14.593 0.301 0.046 1.00 84.38 101 THR A CA 1
ATOM 832 C C . THR A 1 101 ? 14.264 1.286 -1.075 1.00 84.38 101 THR A C 1
ATOM 834 O O . THR A 1 101 ? 13.538 2.247 -0.825 1.00 84.38 101 THR A O 1
ATOM 837 N N . GLN A 1 102 ? 14.729 1.029 -2.299 1.00 86.88 102 GLN A N 1
ATOM 838 C CA . GLN A 1 102 ? 14.502 1.837 -3.501 1.00 86.88 102 GLN A CA 1
ATOM 839 C C . GLN A 1 102 ? 14.518 0.961 -4.762 1.00 86.88 102 GLN A C 1
ATOM 841 O O . GLN A 1 102 ? 14.956 -0.189 -4.731 1.00 86.88 102 GLN A O 1
ATOM 846 N N . LEU A 1 103 ? 14.005 1.500 -5.868 1.00 89.94 103 LEU A N 1
ATOM 847 C CA . LEU A 1 103 ? 14.067 0.848 -7.178 1.00 89.94 103 LEU A CA 1
ATOM 848 C C . LEU A 1 103 ? 15.451 1.059 -7.817 1.00 89.94 103 LEU A C 1
ATOM 850 O O . LEU A 1 103 ? 16.068 2.096 -7.570 1.00 89.94 103 LEU A O 1
ATOM 854 N N . PRO A 1 104 ? 15.916 0.146 -8.691 1.00 88.94 104 PRO A N 1
ATOM 855 C CA . PRO A 1 104 ? 17.102 0.390 -9.504 1.00 88.94 104 PRO A CA 1
ATOM 856 C C . PRO A 1 104 ? 16.943 1.666 -10.341 1.00 88.94 104 PRO A C 1
ATOM 858 O O . PRO A 1 104 ? 15.950 1.825 -11.062 1.00 88.94 104 PRO A O 1
ATOM 861 N N . SER A 1 105 ? 17.924 2.568 -10.264 1.00 85.94 105 SER A N 1
ATOM 862 C CA . SER A 1 105 ? 17.892 3.859 -10.975 1.00 85.94 105 SER A CA 1
ATOM 863 C C . SER A 1 105 ? 17.923 3.731 -12.501 1.00 85.94 105 SER A C 1
ATOM 865 O O . SER A 1 105 ? 17.461 4.613 -13.224 1.00 85.94 105 SER A O 1
ATOM 867 N N . ASP A 1 106 ? 18.432 2.606 -12.987 1.00 87.69 106 ASP A N 1
ATOM 868 C CA . ASP A 1 106 ? 18.601 2.238 -14.385 1.00 87.69 106 ASP A CA 1
ATOM 869 C C . ASP A 1 106 ? 17.463 1.348 -14.909 1.00 87.69 106 ASP A C 1
ATOM 871 O O . ASP A 1 106 ? 17.559 0.827 -16.015 1.00 87.69 106 ASP A O 1
ATOM 875 N N . LEU A 1 107 ? 16.359 1.189 -14.167 1.00 88.62 107 LEU A N 1
ATOM 876 C CA . LEU A 1 107 ? 15.238 0.310 -14.533 1.00 88.62 107 LEU A CA 1
ATOM 877 C C . LEU A 1 107 ? 14.649 0.596 -15.934 1.00 88.62 107 LEU A C 1
ATOM 879 O O . LEU A 1 107 ? 14.110 -0.303 -16.572 1.00 88.62 107 LEU A O 1
ATOM 883 N N . ASN A 1 108 ? 14.770 1.829 -16.438 1.00 89.38 108 ASN A N 1
ATOM 884 C CA . ASN A 1 108 ? 14.332 2.211 -17.790 1.00 89.38 108 ASN A CA 1
ATOM 885 C C . ASN A 1 108 ? 15.294 1.785 -18.914 1.00 89.38 108 ASN A C 1
ATOM 887 O O . ASN A 1 108 ? 14.931 1.901 -20.076 1.00 89.38 108 ASN A O 1
ATOM 891 N N . THR A 1 109 ? 16.491 1.301 -18.580 1.00 91.44 109 THR A N 1
ATOM 892 C CA . THR A 1 109 ? 17.482 0.787 -19.545 1.00 91.44 109 THR A CA 1
ATOM 893 C C . THR A 1 109 ? 17.295 -0.699 -19.856 1.00 91.44 109 THR A C 1
ATOM 895 O O . THR A 1 109 ? 17.990 -1.253 -20.706 1.00 91.44 109 THR A O 1
ATOM 898 N N . TYR A 1 110 ? 16.410 -1.378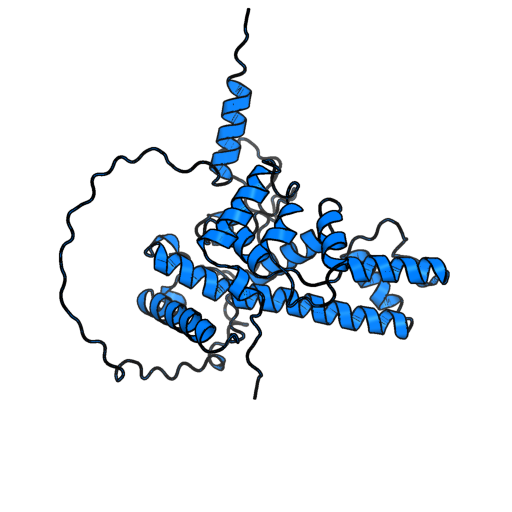 -19.126 1.00 90.81 110 TYR A N 1
ATOM 899 C CA . TYR A 1 110 ? 16.104 -2.789 -19.328 1.00 90.81 110 TYR A CA 1
ATOM 900 C C . TYR A 1 110 ? 15.100 -2.967 -20.457 1.00 90.81 110 TYR A C 1
ATOM 902 O O . TYR A 1 110 ? 14.179 -2.161 -20.610 1.00 90.81 110 TYR A O 1
ATOM 910 N N . GLU A 1 111 ? 15.219 -4.095 -21.153 1.00 94.75 111 GLU A N 1
ATOM 911 C CA . GLU A 1 111 ? 14.169 -4.584 -22.034 1.00 94.75 111 GLU A CA 1
ATOM 912 C C . GLU A 1 111 ? 12.832 -4.675 -21.295 1.00 94.75 111 GLU A C 1
ATOM 914 O O . GLU A 1 111 ? 12.765 -4.997 -20.101 1.00 94.75 111 GLU A O 1
ATOM 919 N N . ILE A 1 112 ? 11.740 -4.405 -22.014 1.00 93.50 112 ILE A N 1
ATOM 920 C CA . ILE A 1 112 ? 10.405 -4.230 -21.418 1.00 93.50 112 ILE A CA 1
ATOM 921 C C . ILE A 1 112 ? 10.008 -5.446 -20.574 1.00 93.50 112 ILE A C 1
ATOM 923 O O . ILE A 1 112 ? 9.455 -5.293 -19.483 1.00 93.50 112 ILE A O 1
ATOM 927 N N . ASN A 1 113 ? 10.283 -6.656 -21.059 1.00 94.94 113 ASN A N 1
ATOM 928 C CA . ASN A 1 113 ? 9.908 -7.884 -20.362 1.00 94.94 113 ASN A CA 1
ATOM 929 C C . ASN A 1 113 ? 10.690 -8.083 -19.061 1.00 94.94 113 ASN A C 1
ATOM 931 O O . ASN A 1 113 ? 10.112 -8.531 -18.069 1.00 94.94 113 ASN A O 1
ATOM 935 N N . ASP A 1 114 ? 11.966 -7.713 -19.030 1.00 94.69 114 ASP A N 1
ATOM 936 C CA . ASP A 1 114 ? 12.795 -7.878 -17.839 1.00 94.69 114 ASP A CA 1
ATOM 937 C C . ASP A 1 114 ? 12.545 -6.771 -16.824 1.00 94.69 114 ASP A C 1
ATOM 939 O O . ASP A 1 114 ? 12.387 -7.060 -15.638 1.00 94.69 114 ASP A O 1
ATOM 943 N N . LYS A 1 115 ? 12.331 -5.532 -17.288 1.00 95.00 115 LYS A N 1
ATOM 944 C CA . LYS A 1 115 ? 11.830 -4.433 -16.453 1.00 95.00 115 LYS A CA 1
ATOM 945 C C . LYS A 1 115 ? 10.583 -4.850 -15.668 1.00 95.00 115 LYS A C 1
ATOM 947 O O . LYS A 1 115 ? 10.496 -4.612 -14.463 1.00 95.00 115 LYS A O 1
ATOM 952 N N . LYS A 1 116 ? 9.617 -5.488 -16.341 1.00 96.38 116 LYS A N 1
ATOM 953 C CA . LYS A 1 116 ? 8.376 -5.966 -15.712 1.00 96.38 116 LYS A CA 1
ATOM 954 C C . LYS A 1 116 ? 8.641 -7.018 -14.638 1.00 96.38 116 LYS A C 1
ATOM 956 O O . LYS A 1 116 ? 8.088 -6.897 -13.546 1.00 96.38 116 LYS A O 1
ATOM 961 N N . LYS A 1 117 ? 9.473 -8.029 -14.925 1.00 95.81 117 LYS A N 1
ATOM 962 C CA . LYS A 1 117 ? 9.820 -9.084 -13.954 1.00 95.81 117 LYS A CA 1
ATOM 963 C C . LYS A 1 117 ? 10.522 -8.493 -12.738 1.00 95.81 117 LYS A C 1
ATOM 965 O O . LYS A 1 117 ? 10.070 -8.733 -11.628 1.00 95.81 117 LYS A O 1
ATOM 970 N N . ILE A 1 118 ? 11.547 -7.663 -12.945 1.00 95.06 118 ILE A N 1
ATOM 971 C CA . ILE A 1 118 ? 12.294 -6.999 -11.866 1.00 95.06 118 ILE A CA 1
ATOM 972 C C . ILE A 1 118 ? 11.345 -6.188 -10.984 1.00 95.06 118 ILE A C 1
ATOM 974 O O . ILE A 1 118 ? 11.346 -6.350 -9.765 1.00 95.06 118 ILE A O 1
ATOM 978 N N . PHE A 1 119 ? 10.486 -5.365 -11.591 1.00 96.94 119 PHE A N 1
ATOM 979 C CA . PHE A 1 119 ? 9.520 -4.566 -10.845 1.00 96.94 119 PHE A CA 1
ATOM 980 C C . PHE A 1 119 ? 8.560 -5.436 -10.019 1.00 96.94 119 PHE A C 1
ATOM 982 O O . PHE A 1 119 ? 8.356 -5.166 -8.837 1.00 96.94 119 PHE A O 1
ATOM 989 N N . ILE A 1 120 ? 7.993 -6.496 -10.608 1.00 97.81 120 ILE A N 1
ATOM 990 C CA . ILE A 1 120 ? 7.093 -7.416 -9.895 1.00 97.81 120 ILE A CA 1
ATOM 991 C C . ILE A 1 120 ? 7.829 -8.112 -8.742 1.00 97.81 120 ILE A C 1
ATOM 993 O O . ILE A 1 120 ? 7.302 -8.142 -7.630 1.00 97.81 120 ILE A O 1
ATOM 997 N N . SER A 1 121 ? 9.043 -8.618 -8.976 1.00 95.38 121 SER A N 1
ATOM 998 C CA . SER A 1 121 ? 9.841 -9.321 -7.965 1.00 95.38 121 SER A CA 1
ATOM 999 C C . SER A 1 121 ? 10.214 -8.427 -6.781 1.00 95.38 121 SER A C 1
ATOM 1001 O O . SER A 1 121 ? 10.208 -8.890 -5.645 1.00 95.38 121 SER A O 1
ATOM 1003 N N . ILE A 1 122 ? 10.462 -7.133 -7.014 1.00 95.50 122 ILE A N 1
ATOM 1004 C CA . ILE A 1 122 ? 10.683 -6.147 -5.943 1.00 95.50 122 ILE A CA 1
ATOM 1005 C C . ILE A 1 122 ? 9.379 -5.838 -5.191 1.00 95.50 122 ILE A C 1
ATOM 1007 O O . ILE A 1 122 ? 9.370 -5.733 -3.965 1.00 95.50 122 ILE A O 1
ATOM 1011 N N . MET A 1 123 ? 8.267 -5.674 -5.911 1.00 98.19 123 MET A N 1
ATOM 1012 C CA . MET A 1 123 ? 7.002 -5.225 -5.324 1.00 98.19 123 MET A CA 1
ATOM 1013 C C . MET A 1 123 ? 6.302 -6.294 -4.483 1.00 98.19 123 MET A C 1
ATOM 1015 O O . MET A 1 123 ? 5.708 -5.958 -3.458 1.00 98.19 123 MET A O 1
ATOM 1019 N N . LEU A 1 124 ? 6.328 -7.564 -4.896 1.00 98.06 124 LEU A N 1
ATOM 1020 C CA . LEU A 1 124 ? 5.550 -8.622 -4.241 1.00 98.06 124 LEU A CA 1
ATOM 1021 C C . LEU A 1 124 ? 5.875 -8.789 -2.741 1.00 98.06 124 LEU A C 1
ATOM 1023 O O . LEU A 1 124 ? 4.928 -8.750 -1.948 1.00 98.06 124 LEU A O 1
ATOM 1027 N N . PRO A 1 125 ? 7.150 -8.886 -2.306 1.00 95.50 125 PRO A N 1
ATOM 1028 C CA . PRO A 1 125 ? 7.482 -8.936 -0.881 1.00 95.50 125 PRO A CA 1
ATOM 1029 C C . PRO A 1 125 ? 6.996 -7.707 -0.104 1.00 95.50 125 PRO A C 1
ATOM 1031 O O . PRO A 1 125 ? 6.463 -7.846 0.996 1.00 95.50 125 PRO A O 1
ATOM 1034 N N . LEU A 1 126 ? 7.115 -6.504 -0.678 1.00 98.00 126 LEU A N 1
ATOM 1035 C CA . LEU A 1 126 ? 6.693 -5.259 -0.024 1.00 98.00 126 LEU A CA 1
ATOM 1036 C C . LEU A 1 126 ? 5.172 -5.220 0.201 1.00 98.00 126 LEU A C 1
ATOM 1038 O O . LEU A 1 126 ? 4.701 -4.824 1.272 1.00 98.00 126 LEU A O 1
ATOM 1042 N N . LEU A 1 127 ? 4.395 -5.663 -0.796 1.00 98.69 127 LEU A N 1
ATOM 1043 C CA . LEU A 1 127 ? 2.934 -5.752 -0.717 1.00 98.69 127 LEU A CA 1
ATOM 1044 C C . LEU A 1 127 ? 2.479 -6.807 0.299 1.00 98.69 127 LEU A C 1
ATOM 1046 O O . LEU A 1 127 ? 1.564 -6.539 1.084 1.00 98.69 127 LEU A O 1
ATOM 1050 N N . LEU A 1 128 ? 3.128 -7.979 0.324 1.00 97.50 128 LEU A N 1
ATOM 1051 C CA . LEU A 1 128 ? 2.859 -9.005 1.334 1.00 97.50 128 LEU A CA 1
ATOM 1052 C C . LEU A 1 128 ? 3.184 -8.494 2.742 1.00 97.50 128 LEU A C 1
ATOM 1054 O O . LEU A 1 128 ? 2.337 -8.618 3.624 1.00 97.50 128 LEU A O 1
ATOM 1058 N N . LYS A 1 129 ? 4.342 -7.849 2.943 1.00 97.50 129 LYS A N 1
ATOM 1059 C CA . LYS A 1 129 ? 4.731 -7.252 4.234 1.00 97.50 129 LYS A CA 1
ATOM 1060 C C . LYS A 1 129 ? 3.726 -6.195 4.689 1.00 97.50 129 LYS A C 1
ATOM 1062 O O . LYS A 1 129 ? 3.343 -6.167 5.856 1.00 97.50 129 LYS A O 1
ATOM 1067 N N . GLY A 1 130 ? 3.252 -5.347 3.775 1.00 98.25 130 GLY A N 1
ATOM 1068 C CA . GLY A 1 130 ? 2.224 -4.347 4.071 1.00 98.25 130 GLY A CA 1
ATOM 1069 C C . GLY A 1 130 ? 0.912 -4.976 4.558 1.00 98.25 130 GLY A C 1
ATOM 1070 O O . GLY A 1 130 ? 0.357 -4.560 5.577 1.00 98.25 130 GLY A O 1
ATOM 1071 N N . ASN A 1 131 ? 0.436 -6.025 3.879 1.00 98.38 131 ASN A N 1
ATOM 1072 C CA . ASN A 1 131 ? -0.736 -6.787 4.318 1.00 98.38 131 ASN A CA 1
ATOM 1073 C C . ASN A 1 131 ? -0.498 -7.526 5.645 1.00 98.38 131 ASN A C 1
ATOM 1075 O O . ASN A 1 131 ? -1.380 -7.529 6.502 1.00 98.38 131 ASN A O 1
ATOM 1079 N N . GLU A 1 132 ? 0.678 -8.118 5.849 1.00 97.31 132 GLU A N 1
ATOM 1080 C CA . GLU A 1 132 ? 1.054 -8.791 7.096 1.00 97.31 132 GLU A CA 1
ATOM 1081 C C . GLU A 1 132 ? 1.011 -7.823 8.285 1.00 97.31 132 GLU A C 1
ATOM 1083 O O . GLU A 1 132 ? 0.354 -8.116 9.284 1.00 97.31 132 GLU A O 1
ATOM 1088 N N . LYS A 1 133 ? 1.587 -6.619 8.147 1.00 98.00 133 LYS A N 1
ATOM 1089 C CA . LYS A 1 133 ? 1.499 -5.555 9.165 1.00 98.00 133 LYS A CA 1
ATOM 1090 C C . LYS A 1 133 ? 0.051 -5.225 9.530 1.00 98.00 133 LYS A C 1
ATOM 1092 O O . LYS A 1 133 ? -0.269 -5.077 10.710 1.00 98.00 133 LYS A O 1
ATOM 1097 N N . VAL A 1 134 ? -0.839 -5.120 8.539 1.00 98.31 134 VAL A N 1
ATOM 1098 C CA . VAL A 1 134 ? -2.267 -4.858 8.786 1.00 98.31 134 VAL A CA 1
ATOM 1099 C C . VAL A 1 134 ? -2.960 -6.049 9.444 1.00 98.31 134 VAL A C 1
ATOM 1101 O O . VAL A 1 134 ? -3.806 -5.849 10.315 1.00 98.31 134 VAL A O 1
ATOM 1104 N N . SER A 1 135 ? -2.604 -7.275 9.064 1.00 97.50 135 SER A N 1
ATOM 1105 C CA . SER A 1 135 ? -3.122 -8.496 9.684 1.00 97.50 135 SER A CA 1
ATOM 1106 C C . SER A 1 135 ? -2.742 -8.569 11.168 1.00 97.50 135 SER A C 1
ATOM 1108 O O . SER A 1 135 ? -3.606 -8.758 12.022 1.00 97.50 135 SER A O 1
ATOM 1110 N N . ILE A 1 136 ? -1.475 -8.296 11.495 1.00 97.94 136 ILE A N 1
ATOM 1111 C CA . ILE A 1 136 ? -0.979 -8.220 12.877 1.00 97.94 136 ILE A CA 1
ATOM 1112 C C . ILE A 1 136 ? -1.702 -7.111 13.652 1.00 97.94 136 ILE A C 1
ATOM 1114 O O . ILE A 1 136 ? -2.182 -7.337 14.764 1.00 97.94 136 ILE A O 1
ATOM 1118 N N . GLU A 1 137 ? -1.841 -5.915 13.068 1.00 98.25 137 GLU A N 1
ATOM 1119 C CA . GLU A 1 137 ? -2.574 -4.808 13.696 1.00 98.25 137 GLU A CA 1
ATOM 1120 C C . GLU A 1 137 ? -4.041 -5.174 13.966 1.00 98.25 137 GLU A C 1
ATOM 1122 O O . GLU A 1 137 ? -4.574 -4.840 15.025 1.00 98.25 137 GLU A O 1
ATOM 1127 N N . ARG A 1 138 ? -4.684 -5.902 13.047 1.00 98.12 138 ARG A N 1
ATOM 1128 C CA . ARG A 1 138 ? -6.053 -6.400 13.206 1.00 98.12 138 ARG A CA 1
ATOM 1129 C C . ARG A 1 138 ? -6.171 -7.398 14.358 1.00 98.12 138 ARG A C 1
ATOM 1131 O O . ARG A 1 138 ? -7.100 -7.280 15.155 1.00 98.12 138 ARG A O 1
ATOM 1138 N N . SER A 1 139 ? -5.255 -8.357 14.462 1.00 98.19 139 SER A N 1
ATOM 1139 C CA . SER A 1 139 ? -5.243 -9.331 15.562 1.00 98.19 139 SER A CA 1
ATOM 1140 C C . SER A 1 139 ? -5.046 -8.639 16.911 1.00 98.19 139 SER A C 1
ATOM 1142 O O . SER A 1 139 ? -5.815 -8.862 17.848 1.00 98.19 139 SER A O 1
ATOM 1144 N N . ASN A 1 140 ? -4.099 -7.701 16.981 1.00 98.19 140 ASN A N 1
ATOM 1145 C CA . ASN A 1 140 ? -3.871 -6.876 18.166 1.00 98.19 140 ASN A CA 1
ATOM 1146 C C . ASN A 1 140 ? -5.102 -6.042 18.536 1.00 98.19 140 ASN A C 1
ATOM 1148 O O . ASN A 1 140 ? -5.460 -5.961 19.707 1.00 98.19 140 ASN A O 1
ATOM 1152 N N . LEU A 1 141 ? -5.795 -5.472 17.550 1.00 98.19 141 LEU A N 1
ATOM 1153 C CA . LEU A 1 141 ? -7.026 -4.717 17.764 1.00 98.19 141 LEU A CA 1
ATOM 1154 C C . LEU A 1 141 ? -8.116 -5.566 18.438 1.00 98.19 141 LEU A C 1
ATOM 1156 O O . LEU A 1 141 ? -8.769 -5.087 19.363 1.00 98.19 141 LEU A O 1
ATOM 1160 N N . ILE A 1 142 ? -8.292 -6.824 18.020 1.00 98.00 142 ILE A N 1
ATOM 1161 C CA . ILE A 1 142 ? -9.242 -7.754 18.656 1.00 98.00 142 ILE A CA 1
ATOM 1162 C C . ILE A 1 142 ? -8.860 -7.981 20.124 1.00 98.00 142 ILE A C 1
ATOM 1164 O O . ILE A 1 142 ? -9.725 -7.925 20.999 1.00 98.00 142 ILE A O 1
ATOM 1168 N N . ILE A 1 143 ? -7.570 -8.178 20.405 1.00 98.25 143 ILE A N 1
ATOM 1169 C CA . ILE A 1 143 ? -7.055 -8.346 21.771 1.00 98.25 143 ILE A CA 1
ATOM 1170 C C . ILE A 1 143 ? -7.283 -7.077 22.603 1.00 98.25 143 ILE A C 1
ATOM 1172 O O . ILE A 1 143 ? -7.696 -7.174 23.756 1.00 98.25 143 ILE A O 1
ATOM 1176 N N . PHE A 1 144 ? -7.066 -5.887 22.035 1.00 98.00 144 PHE A N 1
ATOM 1177 C CA . PHE A 1 144 ? -7.273 -4.619 22.741 1.00 98.00 144 PHE A CA 1
ATOM 1178 C C . PHE A 1 144 ? -8.727 -4.421 23.162 1.00 98.00 144 PHE A C 1
ATOM 1180 O O . PHE A 1 144 ? -8.956 -3.959 24.275 1.00 98.00 144 PHE A O 1
ATOM 1187 N N . PHE A 1 145 ? -9.695 -4.807 22.324 1.00 97.50 145 PHE A N 1
ATOM 1188 C CA . PHE A 1 145 ? -11.107 -4.793 22.715 1.00 97.50 145 PHE A CA 1
ATOM 1189 C C . PHE A 1 145 ? -11.412 -5.814 23.811 1.00 97.50 145 PHE A C 1
ATOM 1191 O O . PHE A 1 145 ? -12.032 -5.448 24.803 1.00 97.50 145 PHE A O 1
ATOM 1198 N N . LYS A 1 146 ? -10.930 -7.059 23.681 1.00 97.00 146 LYS A N 1
ATOM 1199 C CA . LYS A 1 146 ? -11.142 -8.105 24.699 1.00 97.00 146 LYS A CA 1
ATOM 1200 C C . LYS A 1 146 ? -10.578 -7.722 26.071 1.00 97.00 146 LYS A C 1
ATOM 1202 O O . LYS A 1 146 ? -11.194 -8.023 27.081 1.00 97.00 146 LYS A O 1
ATOM 1207 N N . LYS A 1 147 ? -9.413 -7.067 26.101 1.00 96.88 147 LYS A N 1
ATOM 1208 C CA . LYS A 1 147 ? -8.722 -6.654 27.335 1.00 96.88 147 LYS A CA 1
ATOM 1209 C C . LYS A 1 147 ? -9.101 -5.251 27.831 1.00 96.88 147 LYS A C 1
ATOM 1211 O O . LYS A 1 147 ? -8.482 -4.778 28.775 1.00 96.88 147 LYS A O 1
ATOM 1216 N N . GLY A 1 148 ? -10.010 -4.535 27.162 1.00 95.19 148 GLY A N 1
ATOM 1217 C CA . GLY A 1 148 ? -10.336 -3.147 27.524 1.00 95.19 148 GLY A CA 1
ATOM 1218 C C . GLY A 1 148 ? -9.140 -2.181 27.457 1.00 95.19 148 GLY A C 1
ATOM 1219 O O . GLY A 1 148 ? -9.049 -1.237 28.236 1.00 95.19 148 GLY A O 1
ATOM 1220 N N . ASN A 1 149 ? -8.182 -2.392 26.544 1.00 96.62 149 ASN A N 1
ATOM 1221 C CA . ASN A 1 149 ? -6.972 -1.565 26.457 1.00 96.62 149 ASN A CA 1
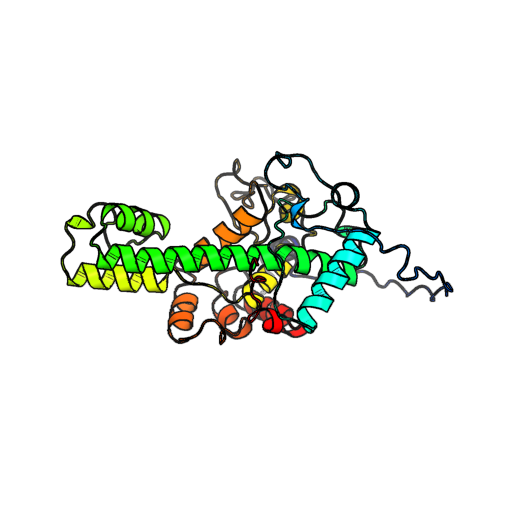ATOM 1222 C C . ASN A 1 149 ? -7.245 -0.227 25.742 1.00 96.62 149 ASN A C 1
ATOM 1224 O O . ASN A 1 149 ? -6.853 -0.011 24.588 1.00 96.62 149 ASN A O 1
ATOM 1228 N N . PHE A 1 150 ? -7.908 0.698 26.440 1.00 95.50 150 PHE A N 1
ATOM 1229 C CA . PHE A 1 150 ? -8.336 1.988 25.891 1.00 95.50 150 PHE A CA 1
ATOM 1230 C C . PHE A 1 150 ? -7.175 2.863 25.399 1.00 95.50 150 PHE A C 1
ATOM 1232 O O . PHE A 1 150 ? -7.313 3.552 24.385 1.00 95.50 150 PHE A O 1
ATOM 1239 N N . LYS A 1 151 ? -5.995 2.783 26.035 1.00 96.56 151 LYS A N 1
ATOM 1240 C CA . LYS A 1 151 ? -4.787 3.504 25.593 1.00 96.56 151 LYS A CA 1
ATOM 1241 C C . LYS A 1 151 ? -4.366 3.078 24.184 1.00 96.56 151 LYS A C 1
ATOM 1243 O O . LYS A 1 151 ? -4.104 3.931 23.335 1.00 96.56 151 LYS A O 1
ATOM 1248 N N . LYS A 1 152 ? -4.327 1.770 23.905 1.00 97.50 152 LYS A N 1
ATOM 1249 C CA . LYS A 1 152 ? -3.996 1.253 22.568 1.00 97.50 152 LYS A CA 1
ATOM 1250 C C . LYS A 1 152 ? -5.130 1.491 21.567 1.00 97.50 152 LYS A C 1
ATOM 1252 O O . LYS A 1 152 ? -4.850 1.891 20.438 1.00 97.50 152 LYS A O 1
ATOM 1257 N N . LEU A 1 153 ? -6.394 1.350 21.980 1.00 97.75 153 LEU A N 1
ATOM 1258 C CA . LEU A 1 153 ? -7.550 1.672 21.129 1.00 97.75 153 LEU A CA 1
ATOM 1259 C C . LEU A 1 153 ? -7.542 3.138 20.672 1.00 97.75 153 LEU A C 1
ATOM 1261 O O . LEU A 1 153 ? -7.808 3.404 19.501 1.00 97.75 153 LEU A O 1
ATOM 1265 N N . LYS A 1 154 ? -7.153 4.080 21.542 1.00 97.62 154 LYS A N 1
ATOM 1266 C CA . LYS A 1 154 ? -7.001 5.510 21.210 1.00 97.62 154 LYS A CA 1
ATOM 1267 C C . LYS A 1 154 ? -6.009 5.740 20.081 1.00 97.62 154 LYS A C 1
ATOM 1269 O O . LYS A 1 154 ? -6.300 6.498 19.156 1.00 97.62 154 LYS A O 1
ATOM 1274 N N . ILE A 1 155 ? -4.875 5.043 20.106 1.00 97.44 155 ILE A N 1
ATOM 1275 C CA . ILE A 1 155 ? -3.856 5.132 19.052 1.00 97.44 155 ILE A CA 1
ATOM 1276 C C . ILE A 1 155 ? -4.425 4.642 17.714 1.00 97.44 155 ILE A C 1
ATOM 1278 O O . ILE A 1 155 ? -4.326 5.351 16.711 1.00 97.44 155 ILE A O 1
ATOM 1282 N N . VAL A 1 156 ? -5.077 3.473 17.695 1.00 97.62 156 VAL A N 1
ATOM 1283 C CA . VAL A 1 156 ? -5.656 2.906 16.464 1.00 97.62 156 VAL A CA 1
ATOM 1284 C C . VAL A 1 156 ? -6.812 3.774 15.946 1.00 97.62 156 VAL A C 1
ATOM 1286 O O . VAL A 1 156 ? -6.867 4.078 14.756 1.00 97.62 156 VAL A O 1
ATOM 1289 N N . CYS A 1 157 ? -7.691 4.256 16.828 1.00 97.75 157 CYS A N 1
ATOM 1290 C CA . CYS A 1 157 ? -8.798 5.157 16.491 1.00 97.75 157 CYS A CA 1
ATOM 1291 C C . CYS A 1 157 ? -8.305 6.424 15.774 1.00 97.75 157 CYS A C 1
ATOM 1293 O O . CYS A 1 157 ? -8.804 6.769 14.696 1.00 97.75 157 CYS A O 1
ATOM 1295 N N . LYS A 1 158 ? -7.259 7.065 16.318 1.00 97.62 158 LYS A N 1
ATOM 1296 C CA . LYS A 1 158 ? -6.629 8.249 15.716 1.00 97.62 158 LYS A CA 1
ATOM 1297 C C . LYS A 1 158 ? -5.932 7.927 14.398 1.00 97.62 158 LYS A C 1
ATOM 1299 O O . LYS A 1 158 ? -6.190 8.608 13.405 1.00 97.62 158 LYS A O 1
ATOM 1304 N N . LYS A 1 159 ? -5.106 6.872 14.355 1.00 97.50 159 LYS A N 1
ATOM 1305 C CA . LYS A 1 159 ? -4.403 6.424 13.136 1.00 97.50 159 LYS A CA 1
ATOM 1306 C C . LYS A 1 159 ? -5.379 6.215 11.984 1.00 97.50 159 LYS A C 1
ATOM 1308 O O . LYS A 1 159 ? -5.134 6.677 10.871 1.00 97.50 159 LYS A O 1
ATOM 1313 N N . TYR A 1 160 ? -6.507 5.562 12.265 1.00 97.81 160 TYR A N 1
ATOM 1314 C CA . TYR A 1 160 ? -7.514 5.282 11.257 1.00 97.81 160 TYR A CA 1
ATOM 1315 C C . TYR A 1 160 ? -8.493 6.429 11.017 1.00 97.81 160 TYR A C 1
ATOM 1317 O O . TYR A 1 160 ? -9.356 6.261 10.165 1.00 97.81 160 TYR A O 1
ATOM 1325 N N . LYS A 1 161 ? -8.358 7.592 11.672 1.00 96.31 161 LYS A N 1
ATOM 1326 C CA . LYS A 1 161 ? -9.192 8.794 11.474 1.00 96.31 161 LYS A CA 1
ATOM 1327 C C . LYS A 1 161 ? -10.692 8.510 11.629 1.00 96.31 161 LYS A C 1
ATOM 1329 O O . LYS A 1 161 ? -11.490 8.792 10.723 1.00 96.31 161 LYS A O 1
ATOM 1334 N N . ILE A 1 162 ? -11.083 7.876 12.734 1.00 96.00 162 ILE A N 1
ATOM 1335 C CA . ILE A 1 162 ? -12.505 7.718 13.069 1.00 96.00 162 ILE A CA 1
ATOM 1336 C C . ILE A 1 162 ? -13.056 9.087 13.478 1.00 96.00 162 ILE A C 1
ATOM 1338 O O . ILE A 1 162 ? -12.483 9.741 14.336 1.00 96.00 162 ILE A O 1
ATOM 1342 N N . LYS A 1 163 ? -14.126 9.536 12.810 1.00 92.25 163 LYS A N 1
ATOM 1343 C CA . LYS A 1 163 ? -14.758 10.847 13.058 1.00 92.25 163 LYS A CA 1
ATOM 1344 C C . LYS A 1 163 ? -16.088 10.756 13.803 1.00 92.25 163 LYS A C 1
ATOM 1346 O O . LYS A 1 163 ? -16.521 11.731 14.387 1.00 92.25 163 LYS A O 1
ATOM 1351 N N . THR A 1 164 ? -16.747 9.601 13.754 1.00 91.62 164 THR A N 1
ATOM 1352 C CA . THR A 1 164 ? -18.063 9.378 14.375 1.00 91.62 164 THR A CA 1
ATOM 1353 C C . THR A 1 164 ? -17.982 9.137 15.881 1.00 91.62 164 THR A C 1
ATOM 1355 O O . THR A 1 164 ? -19.008 8.987 16.526 1.00 91.62 164 THR A O 1
ATOM 1358 N N . ILE A 1 165 ? -16.769 9.006 16.419 1.00 93.00 165 ILE A N 1
ATOM 1359 C CA . ILE A 1 165 ? -16.481 8.726 17.822 1.00 93.00 165 ILE A CA 1
ATOM 1360 C C . ILE A 1 165 ? -15.298 9.604 18.205 1.00 93.00 165 ILE A C 1
ATOM 1362 O O . ILE A 1 165 ? -14.328 9.682 17.446 1.00 93.00 165 ILE A O 1
ATOM 1366 N N . ASP A 1 166 ? -15.367 10.233 19.375 1.00 93.44 166 ASP A N 1
ATOM 1367 C CA . ASP A 1 166 ? -14.236 10.968 19.920 1.00 93.44 166 ASP A CA 1
ATOM 1368 C C . ASP A 1 166 ? -13.148 9.997 20.400 1.00 93.44 166 ASP A C 1
ATOM 1370 O O . ASP A 1 166 ? -13.234 9.373 21.458 1.00 93.44 166 ASP A O 1
ATOM 1374 N N . CYS A 1 167 ? -12.084 9.879 19.606 1.00 94.38 167 CYS A N 1
ATOM 1375 C CA . CYS A 1 167 ? -10.946 9.032 19.936 1.00 94.38 167 CYS A CA 1
ATOM 1376 C C . CYS A 1 167 ? -10.184 9.484 21.196 1.00 94.38 167 CYS A C 1
ATOM 1378 O O . CYS A 1 167 ? -9.322 8.739 21.665 1.00 94.38 167 CYS A O 1
ATOM 1380 N N . ASN A 1 168 ? -10.407 10.694 21.726 1.00 94.19 168 ASN A N 1
ATOM 1381 C CA . ASN A 1 168 ? -9.743 11.140 22.950 1.00 94.19 168 ASN A CA 1
ATOM 1382 C C . ASN A 1 168 ? -10.369 10.568 24.219 1.00 94.19 168 ASN A C 1
ATOM 1384 O O . ASN A 1 168 ? -9.603 10.329 25.155 1.00 94.19 168 ASN A O 1
ATOM 1388 N N . ASN A 1 169 ? -11.670 10.275 24.177 1.00 93.19 169 ASN A N 1
ATOM 1389 C CA . ASN A 1 169 ? -12.517 9.914 25.315 1.00 93.19 169 ASN A CA 1
ATOM 1390 C C . ASN A 1 169 ? -13.077 8.484 25.186 1.00 93.19 169 ASN A C 1
ATOM 1392 O O . ASN A 1 169 ? -14.228 8.208 25.509 1.00 93.19 169 ASN A O 1
ATOM 1396 N N . ILE A 1 170 ? -12.262 7.548 24.679 1.00 93.88 170 ILE A N 1
ATOM 1397 C CA . ILE A 1 170 ? -12.688 6.155 24.435 1.00 93.88 170 ILE A CA 1
ATOM 1398 C C . ILE A 1 170 ? -13.099 5.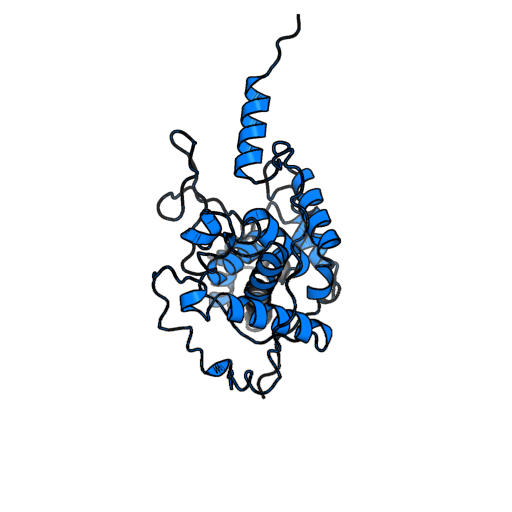437 25.730 1.00 93.88 170 ILE A C 1
ATOM 1400 O O . ILE A 1 170 ? -13.982 4.588 25.703 1.00 93.88 170 ILE A O 1
ATOM 1404 N N . ASN A 1 171 ? -12.474 5.775 26.856 1.00 93.25 171 ASN A N 1
ATOM 1405 C CA . ASN A 1 171 ? -12.789 5.237 28.182 1.00 93.25 171 ASN A CA 1
ATOM 1406 C C . ASN A 1 171 ? -14.190 5.621 28.686 1.00 93.25 171 ASN A C 1
ATOM 1408 O O . ASN A 1 171 ? -14.717 4.932 29.548 1.00 93.25 171 ASN A O 1
ATOM 1412 N N . SER A 1 172 ? -14.786 6.690 28.153 1.00 93.69 172 SER A N 1
ATOM 1413 C CA . SER A 1 172 ? -16.129 7.157 28.522 1.00 93.69 172 SER A CA 1
ATOM 1414 C C . SER A 1 172 ? -17.228 6.597 27.613 1.00 93.69 172 SER A C 1
ATOM 1416 O O . SER A 1 172 ? -18.394 6.951 27.766 1.00 93.69 172 SER A O 1
ATOM 1418 N N . LEU A 1 173 ? -16.875 5.760 26.632 1.00 94.75 173 LEU A N 1
ATOM 1419 C CA . LEU A 1 173 ? -17.842 5.193 25.700 1.00 94.75 173 LEU A CA 1
ATOM 1420 C C . LEU A 1 173 ? -18.669 4.101 26.378 1.00 94.75 173 LEU A C 1
ATOM 1422 O O . LEU A 1 173 ? -18.126 3.183 26.990 1.00 94.75 173 LEU A O 1
ATOM 1426 N N . ASN A 1 174 ? -19.984 4.150 26.183 1.00 95.06 174 ASN A N 1
ATOM 1427 C CA . ASN A 1 174 ? -20.870 3.069 26.606 1.00 95.06 174 ASN A CA 1
ATOM 1428 C C . ASN A 1 174 ? -20.687 1.812 25.729 1.00 95.06 174 ASN A C 1
ATOM 1430 O O . ASN A 1 174 ? -20.051 1.847 24.672 1.00 95.06 174 ASN A O 1
ATOM 1434 N N . ASN A 1 175 ? -21.299 0.692 26.121 1.00 94.56 175 ASN A N 1
ATOM 1435 C CA . ASN A 1 175 ? -21.163 -0.588 25.411 1.00 94.56 175 ASN A CA 1
ATOM 1436 C C . ASN A 1 175 ? -21.601 -0.536 23.932 1.00 94.56 175 ASN A C 1
ATOM 1438 O O . ASN A 1 175 ? -20.988 -1.184 23.077 1.00 94.56 175 ASN A O 1
ATOM 1442 N N . ALA A 1 176 ? -22.626 0.254 23.593 1.00 95.88 176 ALA A N 1
ATOM 1443 C CA . ALA A 1 176 ? -23.098 0.398 22.213 1.00 95.88 176 ALA A CA 1
ATOM 1444 C C . ALA A 1 176 ? -22.097 1.180 21.341 1.00 95.88 176 ALA A C 1
ATOM 1446 O O . ALA A 1 176 ? -21.818 0.801 20.195 1.00 95.88 176 ALA A O 1
ATOM 1447 N N . GLN A 1 177 ? -21.497 2.235 21.894 1.00 95.88 177 GLN A N 1
ATOM 1448 C CA . GLN A 1 177 ? -20.417 2.996 21.264 1.00 95.88 177 GLN A CA 1
ATOM 1449 C C . GLN A 1 177 ? -19.135 2.149 21.148 1.00 95.88 177 GLN A C 1
ATOM 1451 O O . GLN A 1 177 ? -18.549 2.099 20.067 1.00 95.88 177 GLN A O 1
ATOM 1456 N N . LEU A 1 178 ? -18.800 1.397 22.208 1.00 95.94 178 LEU A N 1
ATOM 1457 C CA . LEU A 1 178 ? -18.007 0.153 22.263 1.00 95.94 178 LEU A CA 1
ATOM 1458 C C . LEU A 1 178 ? -18.030 -0.637 20.955 1.00 95.94 178 LEU A C 1
ATOM 1460 O O . LEU A 1 178 ? -17.095 -0.660 20.141 1.00 95.94 178 LEU A O 1
ATOM 1464 N N . LYS A 1 179 ? -19.175 -1.279 20.755 1.00 96.56 179 LYS A N 1
ATOM 1465 C CA . LYS A 1 179 ? -19.445 -2.177 19.636 1.00 96.56 179 LYS A CA 1
ATOM 1466 C C . LYS A 1 179 ? -19.369 -1.458 18.289 1.00 96.56 179 LYS A C 1
ATOM 1468 O O . LYS A 1 179 ? -18.857 -2.007 17.312 1.00 96.56 179 LYS A O 1
ATOM 1473 N N . THR A 1 180 ? -19.831 -0.210 18.228 1.00 97.19 180 THR A N 1
ATOM 1474 C CA . THR A 1 180 ? -19.769 0.612 17.012 1.00 97.19 180 THR A CA 1
ATOM 1475 C C . THR A 1 180 ? -18.326 0.918 16.613 1.00 97.19 180 THR A C 1
ATOM 1477 O O . THR A 1 180 ? -17.957 0.710 15.453 1.00 97.19 180 THR A O 1
ATOM 1480 N N . LEU A 1 181 ? -17.479 1.333 17.560 1.00 97.75 181 LEU A N 1
ATOM 1481 C CA . LEU A 1 181 ? -16.055 1.574 17.325 1.00 97.75 181 LEU A CA 1
ATOM 1482 C C . LEU A 1 181 ? -15.363 0.306 16.829 1.00 97.75 181 LEU A C 1
ATOM 1484 O O . LEU A 1 181 ? -14.630 0.353 15.837 1.00 97.75 181 LEU A O 1
ATOM 1488 N N . GLN A 1 182 ? -15.631 -0.826 17.486 1.00 97.81 182 GLN A N 1
ATOM 1489 C CA . GLN A 1 182 ? -15.079 -2.122 17.106 1.00 97.81 182 GLN A CA 1
ATOM 1490 C C . GLN A 1 182 ? -15.451 -2.487 15.670 1.00 97.81 182 GLN A C 1
ATOM 1492 O O . GLN A 1 182 ? -14.570 -2.798 14.869 1.00 97.81 182 GLN A O 1
ATOM 1497 N N . ASN A 1 183 ? -16.727 -2.368 15.303 1.00 97.00 183 ASN A N 1
ATOM 1498 C CA . ASN A 1 183 ? -17.198 -2.653 13.949 1.00 97.00 183 ASN A CA 1
ATOM 1499 C C . ASN A 1 183 ? -16.551 -1.744 12.896 1.00 97.00 183 ASN A C 1
ATOM 1501 O O . ASN A 1 183 ? -16.148 -2.217 11.830 1.00 97.00 183 ASN A O 1
ATOM 1505 N N . ILE A 1 184 ? -16.424 -0.444 13.180 1.00 97.56 184 ILE A N 1
ATOM 1506 C CA . ILE A 1 184 ? -15.791 0.507 12.261 1.00 97.56 184 ILE A CA 1
ATOM 1507 C C . ILE A 1 184 ? -14.307 0.178 12.088 1.00 97.56 184 ILE A C 1
ATOM 1509 O O . ILE A 1 184 ? -13.831 0.098 10.952 1.00 97.56 184 ILE A O 1
ATOM 1513 N N . LEU A 1 185 ? -13.574 -0.020 13.187 1.00 98.19 185 LEU A N 1
ATOM 1514 C CA . LEU A 1 185 ? -12.146 -0.320 13.135 1.00 98.19 185 LEU A CA 1
ATOM 1515 C C . LEU A 1 185 ? -11.890 -1.666 12.461 1.00 98.19 185 LEU A C 1
ATOM 1517 O O . LEU A 1 185 ? -11.070 -1.722 11.552 1.00 98.19 185 LEU A O 1
ATOM 1521 N N . LEU A 1 186 ? -12.646 -2.717 12.780 1.00 97.25 186 LEU A N 1
ATOM 1522 C CA . LEU A 1 186 ? -12.528 -4.002 12.086 1.00 97.25 186 LEU A CA 1
ATOM 1523 C C . LEU A 1 186 ? -12.940 -3.921 10.605 1.00 97.25 186 LEU A C 1
ATOM 1525 O O . LEU A 1 186 ? -12.518 -4.759 9.814 1.00 97.25 186 LEU A O 1
ATOM 1529 N N . ASN A 1 187 ? -13.711 -2.929 10.166 1.00 97.31 187 ASN A N 1
ATOM 1530 C CA . ASN A 1 187 ? -13.930 -2.717 8.731 1.00 97.31 187 ASN A CA 1
ATOM 1531 C C . ASN A 1 187 ? -12.738 -1.998 8.055 1.00 97.31 187 ASN A C 1
ATOM 1533 O O . ASN A 1 187 ? -12.435 -2.228 6.879 1.00 97.31 187 ASN A O 1
ATOM 1537 N N . ARG A 1 188 ? -12.043 -1.123 8.796 1.00 97.88 188 ARG A N 1
ATOM 1538 C CA . ARG A 1 188 ? -10.881 -0.358 8.311 1.00 97.88 188 ARG A CA 1
ATOM 1539 C C . ARG A 1 188 ? -9.580 -1.161 8.339 1.00 97.88 188 ARG A C 1
ATOM 1541 O O . ARG A 1 188 ? -8.917 -1.234 7.311 1.00 97.88 188 ARG A O 1
ATOM 1548 N N . VAL A 1 189 ? -9.238 -1.783 9.466 1.00 98.12 189 VAL A N 1
ATOM 1549 C CA . VAL A 1 189 ? -7.984 -2.524 9.693 1.00 98.12 189 VAL A CA 1
ATOM 1550 C C . VAL A 1 189 ? -8.076 -3.917 9.073 1.00 98.12 189 VAL A C 1
ATOM 1552 O O . VAL A 1 189 ? -8.403 -4.895 9.748 1.00 98.12 189 VAL A O 1
ATOM 1555 N N . ASN A 1 190 ? -7.880 -4.015 7.760 1.00 97.81 190 ASN A N 1
ATOM 1556 C CA . ASN A 1 190 ? -7.911 -5.293 7.055 1.00 97.81 190 ASN A CA 1
ATOM 1557 C C . ASN A 1 190 ? -7.057 -5.245 5.774 1.00 97.81 190 ASN A C 1
ATOM 1559 O O . ASN A 1 190 ? -6.775 -4.166 5.242 1.00 97.81 190 ASN A O 1
ATOM 1563 N N . VAL A 1 191 ? -6.637 -6.415 5.304 1.00 98.12 191 VAL A N 1
ATOM 1564 C CA . VAL A 1 191 ? -5.754 -6.600 4.146 1.00 98.12 191 VAL A CA 1
ATOM 1565 C C . VAL A 1 191 ? -6.441 -6.226 2.828 1.00 98.12 191 VAL A C 1
ATOM 1567 O O . VAL A 1 191 ? -7.658 -6.018 2.772 1.00 98.12 191 VAL A O 1
ATOM 1570 N N . LEU A 1 192 ? -5.663 -6.103 1.757 1.00 98.38 192 LEU A N 1
ATOM 1571 C CA . LEU A 1 192 ? -6.124 -5.761 0.408 1.00 98.38 192 LEU A CA 1
ATOM 1572 C C . LEU A 1 192 ? -5.631 -6.801 -0.618 1.00 98.38 192 LEU A C 1
ATOM 1574 O O . LEU A 1 192 ? -4.618 -7.452 -0.367 1.00 98.38 192 LEU A O 1
ATOM 1578 N N . PRO A 1 193 ? -6.299 -6.975 -1.773 1.00 98.31 193 PRO A N 1
ATOM 1579 C CA . PRO A 1 193 ? -5.858 -7.933 -2.792 1.00 98.31 193 PRO A CA 1
ATOM 1580 C C . PRO A 1 193 ? -4.503 -7.534 -3.389 1.00 98.31 193 PRO A C 1
ATOM 1582 O O . PRO A 1 193 ? -4.349 -6.403 -3.855 1.00 98.31 193 PRO A O 1
ATOM 1585 N N . ILE A 1 194 ? -3.539 -8.458 -3.420 1.00 98.38 194 ILE A N 1
ATOM 1586 C CA . ILE A 1 194 ? -2.183 -8.206 -3.940 1.00 98.38 194 ILE A CA 1
ATOM 1587 C C . ILE A 1 194 ? -2.224 -7.783 -5.408 1.00 98.38 194 ILE A C 1
ATOM 1589 O O . ILE A 1 194 ? -1.558 -6.821 -5.782 1.00 98.38 194 ILE A O 1
ATOM 1593 N N . SER A 1 195 ? -3.049 -8.438 -6.222 1.00 98.56 195 SER A N 1
ATOM 1594 C CA . SER A 1 195 ? -3.189 -8.149 -7.648 1.00 98.56 195 SER A CA 1
ATOM 1595 C C . SER A 1 195 ? -3.662 -6.718 -7.915 1.00 98.56 195 SER A C 1
ATOM 1597 O O . SER A 1 195 ? -3.124 -6.050 -8.797 1.00 98.56 195 SER A O 1
ATOM 1599 N N . MET A 1 196 ? -4.606 -6.208 -7.113 1.00 98.69 196 MET A N 1
ATOM 1600 C CA . MET A 1 196 ? -5.077 -4.822 -7.195 1.00 98.69 196 MET A CA 1
ATOM 1601 C C . MET A 1 196 ? -3.970 -3.841 -6.811 1.00 98.69 196 MET A C 1
ATOM 1603 O O . MET A 1 196 ? -3.723 -2.882 -7.542 1.00 98.69 196 MET A O 1
ATOM 1607 N N . MET A 1 197 ? -3.292 -4.082 -5.686 1.00 98.81 197 MET A N 1
ATOM 1608 C CA . MET A 1 197 ? -2.220 -3.198 -5.225 1.00 98.81 197 MET A CA 1
ATOM 1609 C C . MET A 1 197 ? -1.059 -3.163 -6.221 1.00 98.81 197 MET A C 1
ATOM 1611 O O . MET A 1 197 ? -0.560 -2.089 -6.548 1.00 98.81 197 MET A O 1
ATOM 1615 N N . LEU A 1 198 ? -0.675 -4.319 -6.765 1.00 98.81 198 LEU A N 1
ATOM 1616 C CA . LEU A 1 198 ? 0.368 -4.426 -7.780 1.00 98.81 198 LEU A CA 1
ATOM 1617 C C . LEU A 1 198 ? -0.035 -3.712 -9.074 1.00 98.81 198 LEU A C 1
ATOM 1619 O O . LEU A 1 198 ? 0.769 -2.973 -9.631 1.00 98.81 198 LEU A O 1
ATOM 1623 N N . ALA A 1 199 ? -1.283 -3.861 -9.526 1.00 98.75 199 ALA A N 1
ATOM 1624 C CA . ALA A 1 199 ? -1.784 -3.154 -10.702 1.00 98.75 199 ALA A CA 1
ATOM 1625 C C . ALA A 1 199 ? -1.759 -1.630 -10.529 1.00 98.75 199 ALA A C 1
ATOM 1627 O O . ALA A 1 199 ? -1.337 -0.925 -11.446 1.00 98.75 199 ALA A O 1
ATOM 1628 N N . GLN A 1 200 ? -2.169 -1.121 -9.361 1.00 98.56 200 GLN A N 1
ATOM 1629 C CA . GLN A 1 200 ? -2.055 0.307 -9.058 1.00 98.56 200 GLN A CA 1
ATOM 1630 C C . GLN A 1 200 ? -0.588 0.738 -9.033 1.00 98.56 200 GLN A C 1
ATOM 1632 O O . GLN A 1 200 ? -0.244 1.693 -9.716 1.00 98.56 200 GLN A O 1
ATOM 1637 N N . ALA A 1 201 ? 0.301 -0.001 -8.362 1.00 98.62 201 ALA A N 1
ATOM 1638 C CA . ALA A 1 201 ? 1.728 0.317 -8.362 1.00 98.62 201 ALA A CA 1
ATOM 1639 C C . ALA A 1 201 ? 2.307 0.373 -9.786 1.00 98.62 201 ALA A C 1
ATOM 1641 O O . ALA A 1 201 ? 3.030 1.308 -10.119 1.00 98.62 201 ALA A O 1
ATOM 1642 N N . ILE A 1 202 ? 1.955 -0.581 -10.657 1.00 98.31 202 ILE A N 1
ATOM 1643 C CA . ILE A 1 202 ? 2.375 -0.593 -12.065 1.00 98.31 202 ILE A CA 1
ATOM 1644 C C . ILE A 1 202 ? 1.903 0.672 -12.791 1.00 98.31 202 ILE A C 1
ATOM 1646 O O . ILE A 1 202 ? 2.697 1.322 -13.474 1.00 98.31 202 ILE A O 1
ATOM 1650 N N . VAL A 1 203 ? 0.616 1.003 -12.661 1.00 95.75 203 VAL A N 1
ATOM 1651 C CA . VAL A 1 203 ? -0.010 2.121 -13.372 1.00 95.75 203 VAL A CA 1
ATOM 1652 C C . VAL A 1 203 ? 0.517 3.469 -12.886 1.00 95.75 203 VAL A C 1
ATOM 1654 O O . VAL A 1 203 ? 0.853 4.305 -13.719 1.00 95.75 203 VAL A O 1
ATOM 1657 N N . GLU A 1 204 ? 0.629 3.662 -11.574 1.00 94.31 204 GLU A N 1
ATOM 1658 C CA . GLU A 1 204 ? 1.046 4.930 -10.961 1.00 94.31 204 GLU A CA 1
ATOM 1659 C C . GLU A 1 204 ? 2.548 5.202 -11.125 1.00 94.31 204 GLU A C 1
ATOM 1661 O O . GLU A 1 204 ? 2.974 6.348 -11.270 1.00 94.31 204 GLU A O 1
ATOM 1666 N N . SER A 1 205 ? 3.374 4.153 -11.113 1.00 95.44 205 SER A N 1
ATOM 1667 C CA . SER A 1 2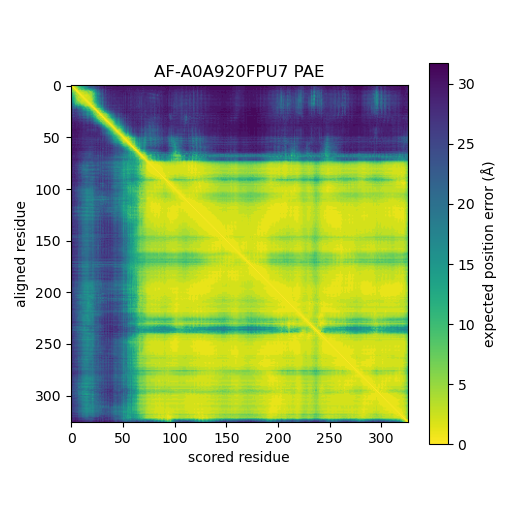05 ? 4.831 4.294 -11.218 1.00 95.44 205 SER A CA 1
ATOM 1668 C C . SER A 1 205 ? 5.375 4.121 -12.638 1.00 95.44 205 SER A C 1
ATOM 1670 O O . SER A 1 205 ? 6.570 4.335 -12.854 1.00 95.44 205 SER A O 1
ATOM 1672 N N . GLY A 1 206 ? 4.545 3.714 -13.605 1.00 94.50 206 GLY A N 1
ATOM 1673 C CA . GLY A 1 206 ? 5.001 3.365 -14.952 1.00 94.50 206 GLY A CA 1
ATOM 1674 C C . GLY A 1 206 ? 6.002 2.206 -14.927 1.00 94.50 206 GLY A C 1
ATOM 1675 O O . GLY A 1 206 ? 7.108 2.323 -15.468 1.00 94.50 206 GLY A O 1
ATOM 1676 N N . TRP A 1 207 ? 5.640 1.114 -14.241 1.00 96.50 207 TRP A N 1
ATOM 1677 C CA . TRP A 1 207 ? 6.541 -0.015 -13.957 1.00 96.50 207 TRP A CA 1
ATOM 1678 C C . TRP A 1 207 ? 7.834 0.422 -13.246 1.00 96.50 207 TRP A C 1
ATOM 1680 O O . TRP A 1 207 ? 8.929 0.000 -13.611 1.00 96.50 207 TRP A O 1
ATOM 1690 N N . GLY A 1 208 ? 7.726 1.350 -12.295 1.00 95.19 208 GLY A N 1
ATOM 1691 C CA . GLY A 1 208 ? 8.853 1.905 -11.545 1.00 95.19 208 GLY A CA 1
ATOM 1692 C C . GLY A 1 208 ? 9.707 2.922 -12.306 1.00 95.19 208 GLY A C 1
ATOM 1693 O O . GLY A 1 208 ? 10.661 3.450 -11.745 1.00 95.19 208 GLY A O 1
ATOM 1694 N N . GLY A 1 209 ? 9.395 3.217 -13.570 1.00 92.44 209 GLY A N 1
ATOM 1695 C CA . GLY A 1 209 ? 10.190 4.120 -14.407 1.00 92.44 209 GLY A CA 1
ATOM 1696 C C . GLY A 1 209 ? 9.957 5.611 -14.158 1.00 92.44 209 GLY A C 1
ATOM 1697 O O . GLY A 1 209 ? 10.756 6.434 -14.603 1.00 92.44 209 GLY A O 1
ATOM 1698 N N . SER A 1 210 ? 8.865 5.970 -13.479 1.00 91.88 210 SER A N 1
ATOM 1699 C CA . SER A 1 210 ? 8.487 7.359 -13.211 1.00 91.88 210 SER A CA 1
ATOM 1700 C C . SER A 1 210 ? 9.523 8.081 -12.350 1.00 91.88 210 SER A C 1
ATOM 1702 O O . SER A 1 210 ? 10.017 7.539 -11.360 1.00 91.88 210 SER A O 1
ATOM 1704 N N . ARG A 1 211 ? 9.771 9.364 -12.650 1.00 89.31 211 ARG A N 1
ATOM 1705 C CA . ARG A 1 211 ? 10.635 10.244 -11.842 1.00 89.31 211 ARG A CA 1
ATOM 1706 C C . ARG A 1 211 ? 10.223 10.262 -10.368 1.00 89.31 211 ARG A C 1
ATOM 1708 O O . ARG A 1 211 ? 11.091 10.332 -9.504 1.00 89.31 211 ARG A O 1
ATOM 1715 N N . PHE A 1 212 ? 8.924 10.208 -10.074 1.00 88.00 212 PHE A N 1
ATOM 1716 C CA . PHE A 1 212 ? 8.423 10.209 -8.698 1.00 88.00 212 PHE A CA 1
ATOM 1717 C C . PHE A 1 212 ? 8.733 8.899 -7.966 1.00 88.00 212 PHE A C 1
ATOM 1719 O O . PHE A 1 212 ? 9.125 8.930 -6.800 1.00 88.00 212 PHE A O 1
ATOM 1726 N N . ALA A 1 213 ? 8.627 7.761 -8.657 1.00 90.94 213 ALA A N 1
ATOM 1727 C CA . ALA A 1 213 ? 9.007 6.463 -8.110 1.00 90.94 213 ALA A CA 1
ATOM 1728 C C . ALA A 1 213 ? 10.524 6.391 -7.872 1.00 90.94 213 ALA A C 1
ATOM 1730 O O . ALA A 1 213 ? 10.953 6.033 -6.783 1.00 90.94 213 ALA A O 1
ATOM 1731 N N . GLN A 1 214 ? 11.316 6.833 -8.851 1.00 89.12 214 GLN A N 1
ATOM 1732 C CA . GLN A 1 214 ? 12.780 6.787 -8.823 1.00 89.12 214 GLN A CA 1
ATOM 1733 C C . GLN A 1 214 ? 13.416 7.755 -7.817 1.00 89.12 214 GLN A C 1
ATOM 1735 O O . GLN A 1 214 ? 14.365 7.401 -7.129 1.00 89.12 214 GLN A O 1
ATOM 1740 N N . LYS A 1 215 ? 12.918 8.995 -7.721 1.00 85.69 215 LYS A N 1
ATOM 1741 C CA . LYS A 1 215 ? 13.500 10.015 -6.827 1.00 85.69 215 LYS A CA 1
ATOM 1742 C C . LYS A 1 215 ? 12.833 10.087 -5.458 1.00 85.69 215 LYS A C 1
ATOM 1744 O O . LYS A 1 215 ? 13.436 10.601 -4.526 1.00 85.69 215 LYS A O 1
ATOM 1749 N N . GLY A 1 216 ? 11.578 9.660 -5.354 1.00 86.81 216 GLY A N 1
ATOM 1750 C CA . GLY A 1 216 ? 10.765 9.856 -4.157 1.00 86.81 216 GLY A CA 1
ATOM 1751 C C . GLY A 1 216 ? 10.191 8.576 -3.577 1.00 86.81 216 GLY A C 1
ATOM 1752 O O . GLY A 1 216 ? 9.354 8.682 -2.687 1.00 86.81 216 GLY A O 1
ATOM 1753 N N . ASN A 1 217 ? 10.551 7.394 -4.091 1.00 93.12 217 ASN A N 1
ATOM 1754 C CA . ASN A 1 217 ? 9.924 6.123 -3.710 1.00 93.12 217 ASN A CA 1
ATOM 1755 C C . ASN A 1 217 ? 8.383 6.174 -3.800 1.00 93.12 217 ASN A C 1
ATOM 1757 O O . ASN A 1 217 ? 7.675 5.478 -3.077 1.00 93.12 217 ASN A O 1
ATOM 1761 N N . ALA A 1 218 ? 7.830 7.037 -4.659 1.00 89.50 218 ALA A N 1
ATOM 1762 C CA . ALA A 1 218 ? 6.397 7.281 -4.756 1.00 89.50 218 ALA A CA 1
ATOM 1763 C C . ALA A 1 218 ? 5.742 6.274 -5.712 1.00 89.50 218 ALA A C 1
ATOM 1765 O O . ALA A 1 218 ? 5.481 6.576 -6.875 1.00 89.50 218 ALA A O 1
ATOM 1766 N N . LEU A 1 219 ? 5.479 5.064 -5.214 1.00 96.81 219 LEU A N 1
ATOM 1767 C CA . LEU A 1 219 ? 4.953 3.946 -6.006 1.00 96.81 219 LEU A CA 1
ATOM 1768 C C . LEU A 1 219 ? 3.482 4.103 -6.419 1.00 96.81 219 LEU A C 1
ATOM 1770 O O . LEU A 1 219 ? 3.048 3.452 -7.361 1.00 96.81 219 LEU A O 1
ATOM 1774 N N . PHE A 1 220 ? 2.724 4.952 -5.717 1.00 96.38 220 PHE A N 1
ATOM 1775 C CA . PHE A 1 220 ? 1.260 5.027 -5.817 1.00 96.38 220 PHE A CA 1
ATOM 1776 C C . PHE A 1 220 ? 0.714 6.435 -6.113 1.00 96.38 220 PHE A C 1
ATOM 1778 O O . PHE A 1 220 ? -0.484 6.663 -5.968 1.00 96.38 220 PHE A O 1
ATOM 1785 N N . GLY A 1 221 ? 1.567 7.409 -6.447 1.00 86.12 221 GLY A N 1
ATOM 1786 C CA . GLY A 1 221 ? 1.105 8.742 -6.870 1.00 86.12 221 GLY A CA 1
ATOM 1787 C C . GLY A 1 221 ? 0.357 9.565 -5.805 1.00 86.12 221 GLY A C 1
ATOM 1788 O O . GLY A 1 221 ? -0.401 10.465 -6.150 1.00 86.12 221 GLY A O 1
ATOM 1789 N N . GLN A 1 222 ? 0.546 9.286 -4.509 1.00 85.69 222 GLN A N 1
ATOM 1790 C CA . GLN A 1 222 ? -0.154 9.994 -3.425 1.00 85.69 222 GLN A CA 1
ATOM 1791 C C . GLN A 1 222 ? 0.188 11.489 -3.405 1.00 85.69 222 GLN A C 1
ATOM 1793 O O . GLN A 1 222 ? 1.361 11.855 -3.436 1.00 85.69 222 GLN A O 1
ATOM 1798 N N . TRP A 1 223 ? -0.817 12.357 -3.292 1.00 84.88 223 TRP A N 1
ATOM 1799 C CA . TRP A 1 223 ? -0.612 13.806 -3.219 1.00 84.88 223 TRP A CA 1
ATOM 1800 C C . TRP A 1 223 ? -0.322 14.293 -1.796 1.00 84.88 223 TRP A C 1
ATOM 1802 O O . TRP A 1 223 ? -0.758 13.706 -0.804 1.00 84.88 223 TRP A O 1
ATOM 1812 N N . THR A 1 224 ? 0.398 15.407 -1.707 1.00 80.94 224 THR A N 1
ATOM 1813 C CA . THR A 1 224 ? 0.608 16.195 -0.492 1.00 80.94 224 THR A CA 1
ATOM 1814 C C . THR A 1 224 ? 0.531 17.684 -0.827 1.00 80.94 224 THR A C 1
ATOM 1816 O O . THR A 1 224 ? 1.026 18.119 -1.865 1.00 80.94 224 THR A O 1
ATOM 1819 N N . TRP A 1 225 ? -0.073 18.473 0.059 1.00 85.81 225 TRP A N 1
ATOM 1820 C CA . TRP A 1 225 ? -0.070 19.941 -0.025 1.00 85.81 225 TRP A CA 1
ATOM 1821 C C . TRP A 1 225 ? 1.169 20.551 0.639 1.00 85.81 225 TRP A C 1
ATOM 1823 O O . TRP A 1 225 ? 1.531 21.693 0.371 1.00 85.81 225 TRP A O 1
ATOM 1833 N N . ASP A 1 226 ? 1.866 19.768 1.464 1.00 84.50 226 ASP A N 1
ATOM 1834 C CA . ASP A 1 226 ? 3.174 20.131 1.993 1.00 84.50 226 ASP A CA 1
ATOM 1835 C C . ASP A 1 226 ? 4.253 19.793 0.959 1.00 84.50 226 ASP A C 1
ATOM 1837 O O . ASP A 1 226 ? 4.653 18.631 0.816 1.00 84.50 226 ASP A O 1
ATOM 1841 N N . LYS A 1 227 ? 4.720 20.820 0.240 1.00 79.62 227 LYS A N 1
ATOM 1842 C CA . LYS A 1 227 ? 5.760 20.701 -0.792 1.00 79.62 227 LYS A CA 1
ATOM 1843 C C . LYS A 1 227 ? 7.094 20.191 -0.247 1.00 79.62 227 LYS A C 1
ATOM 1845 O O . LYS A 1 227 ? 7.846 19.601 -1.011 1.00 79.62 227 LYS A O 1
ATOM 1850 N N . LYS A 1 228 ? 7.384 20.355 1.052 1.00 82.94 228 LYS A N 1
ATOM 1851 C CA . LYS A 1 228 ? 8.617 19.832 1.671 1.00 82.94 228 LYS A CA 1
ATOM 1852 C C . LYS A 1 228 ? 8.588 18.308 1.819 1.00 82.94 228 LYS A C 1
ATOM 1854 O O . LYS A 1 228 ? 9.633 17.683 1.947 1.00 82.94 228 LYS A O 1
ATOM 1859 N N . LYS A 1 229 ? 7.395 17.702 1.793 1.00 81.44 229 LYS A N 1
ATOM 1860 C CA . LYS A 1 229 ? 7.180 16.249 1.917 1.00 81.44 229 LYS A CA 1
ATOM 1861 C C . LYS A 1 229 ? 6.964 15.553 0.569 1.00 81.44 229 LYS A C 1
ATOM 1863 O O . LYS A 1 229 ? 6.457 14.428 0.536 1.00 81.44 229 LYS A O 1
ATOM 1868 N N . GLY A 1 230 ? 7.268 16.216 -0.543 1.00 85.88 230 GLY A N 1
ATOM 1869 C CA . GLY A 1 230 ? 7.015 15.672 -1.867 1.00 85.88 230 GLY A CA 1
ATOM 1870 C C . GLY A 1 230 ? 7.871 16.280 -2.965 1.00 85.88 230 GLY A C 1
ATOM 1871 O O . GLY A 1 230 ? 8.701 17.154 -2.749 1.00 85.88 230 GLY A O 1
ATOM 1872 N N . ILE A 1 231 ? 7.643 15.790 -4.176 1.00 79.12 231 ILE A N 1
ATOM 1873 C CA . ILE A 1 231 ? 8.285 16.241 -5.401 1.00 79.12 231 ILE A CA 1
ATOM 1874 C C . ILE A 1 231 ? 7.220 16.943 -6.241 1.00 79.12 231 ILE A C 1
ATOM 1876 O O . ILE A 1 231 ? 6.190 16.358 -6.584 1.00 79.12 231 ILE A O 1
ATOM 1880 N N . SER A 1 232 ? 7.468 18.202 -6.589 1.00 84.44 232 SER A N 1
ATOM 1881 C CA . SER A 1 232 ? 6.563 18.983 -7.435 1.00 84.44 232 SER A CA 1
ATOM 1882 C C . SER A 1 232 ? 6.527 18.440 -8.870 1.00 84.44 232 SER A C 1
ATOM 1884 O O . SER A 1 232 ? 7.580 18.048 -9.394 1.00 84.44 232 SER A O 1
ATOM 1886 N N . PRO A 1 233 ? 5.361 18.436 -9.540 1.00 79.31 233 PRO A N 1
ATOM 1887 C CA . PRO A 1 233 ? 5.275 18.192 -10.975 1.00 79.31 233 PRO A CA 1
ATOM 1888 C C . PRO A 1 233 ? 6.105 19.198 -11.773 1.00 79.31 233 PRO A C 1
ATOM 1890 O O . PRO A 1 233 ? 6.180 20.375 -11.425 1.00 79.31 233 PRO A O 1
ATOM 1893 N N . THR A 1 234 ? 6.738 18.725 -12.841 1.00 78.25 234 THR A N 1
ATOM 1894 C CA . THR A 1 234 ? 7.419 19.577 -13.823 1.00 78.25 234 THR A CA 1
ATOM 1895 C C . THR A 1 234 ? 6.404 20.101 -14.836 1.00 78.25 234 THR A C 1
ATOM 1897 O O . THR A 1 234 ? 5.447 19.399 -15.151 1.00 78.25 234 THR A O 1
ATOM 1900 N N . GLY A 1 235 ? 6.606 21.315 -15.351 1.00 72.38 235 GLY A N 1
ATOM 1901 C CA . GLY A 1 235 ? 5.745 21.894 -16.394 1.00 72.38 235 GLY A CA 1
ATOM 1902 C C . GLY A 1 235 ? 4.442 22.533 -15.898 1.00 72.38 235 GLY A C 1
ATOM 1903 O O . GLY A 1 235 ? 3.644 22.976 -16.714 1.00 72.38 235 GLY A O 1
ATOM 1904 N N . ILE A 1 236 ? 4.224 22.621 -14.582 1.00 72.94 236 ILE A N 1
ATOM 1905 C CA . ILE A 1 236 ? 3.119 23.391 -13.993 1.00 72.94 236 ILE A CA 1
ATOM 1906 C C . ILE A 1 236 ? 3.702 24.663 -13.383 1.00 72.94 236 ILE A C 1
ATOM 1908 O O . ILE A 1 236 ? 4.558 24.588 -12.500 1.00 72.94 236 ILE A O 1
ATOM 1912 N N . HIS A 1 237 ? 3.236 25.833 -13.824 1.00 75.00 237 HIS A N 1
ATOM 1913 C CA . HIS A 1 237 ? 3.597 27.090 -13.176 1.00 75.00 237 HIS A CA 1
ATOM 1914 C C . HIS A 1 237 ? 2.933 27.143 -11.790 1.00 75.00 237 HIS A C 1
ATOM 1916 O O . HIS A 1 237 ? 1.712 27.093 -11.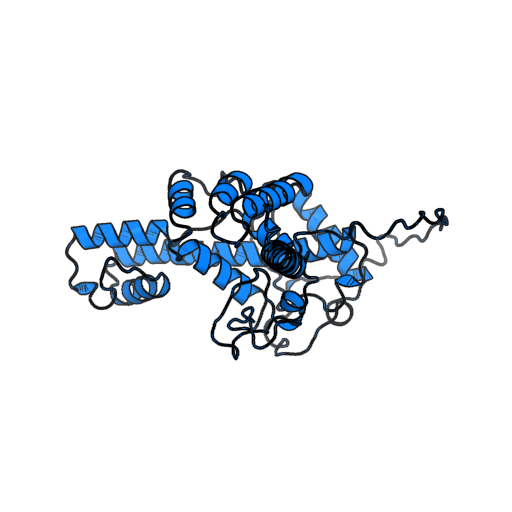684 1.00 75.00 237 HIS A O 1
ATOM 1922 N N . ARG A 1 238 ? 3.742 27.203 -10.722 1.00 76.56 238 ARG A N 1
ATOM 1923 C CA . ARG A 1 238 ? 3.301 27.271 -9.310 1.00 76.56 238 ARG A CA 1
ATOM 1924 C C . ARG A 1 238 ? 2.304 26.159 -8.909 1.00 76.56 238 ARG A C 1
ATOM 1926 O O . ARG A 1 238 ? 1.179 26.458 -8.514 1.00 76.56 238 ARG A O 1
ATOM 1933 N N . PRO A 1 239 ? 2.705 24.873 -8.920 1.00 77.00 239 PRO A N 1
ATOM 1934 C CA . PRO A 1 239 ? 1.798 23.787 -8.553 1.00 77.00 239 PRO A CA 1
ATOM 1935 C C . PRO A 1 239 ? 1.329 23.947 -7.100 1.00 77.00 239 PRO A C 1
ATOM 1937 O O . PRO A 1 239 ? 2.140 24.225 -6.216 1.00 77.00 239 PRO A O 1
ATOM 1940 N N . SER A 1 240 ? 0.034 23.769 -6.838 1.00 82.69 240 SER A N 1
ATOM 1941 C CA . SER A 1 240 ? -0.559 23.832 -5.488 1.00 82.69 240 SER A CA 1
ATOM 1942 C C . SER A 1 240 ? -0.399 22.530 -4.690 1.00 82.69 240 SER A C 1
ATOM 1944 O O . SER A 1 240 ? -0.717 22.482 -3.504 1.00 82.69 240 SER A O 1
ATOM 1946 N N . PHE A 1 241 ? 0.122 21.481 -5.328 1.00 82.75 241 PHE A N 1
ATOM 1947 C CA . PHE A 1 241 ? 0.336 20.157 -4.755 1.00 82.75 241 PHE A CA 1
ATOM 1948 C C . PHE A 1 241 ? 1.701 19.591 -5.168 1.00 82.75 241 PHE A C 1
ATOM 1950 O O . PHE A 1 241 ? 2.323 20.041 -6.134 1.00 82.75 241 PHE A O 1
ATOM 1957 N N . ALA A 1 242 ? 2.156 18.575 -4.442 1.00 82.38 242 ALA A N 1
ATOM 1958 C CA . ALA A 1 242 ? 3.309 17.754 -4.781 1.00 82.38 242 ALA A CA 1
ATOM 1959 C C . ALA A 1 242 ? 2.944 16.265 -4.695 1.00 82.38 242 ALA A C 1
ATOM 1961 O O . ALA A 1 242 ? 1.984 15.881 -4.021 1.00 82.38 242 ALA A O 1
ATOM 1962 N N . VAL A 1 243 ? 3.723 15.412 -5.358 1.00 84.25 243 VAL A N 1
ATOM 1963 C CA . VAL A 1 243 ? 3.633 13.958 -5.176 1.00 84.25 243 VAL A CA 1
ATOM 1964 C C . VAL A 1 243 ? 4.467 13.589 -3.959 1.00 84.25 243 VAL A C 1
ATOM 1966 O O . VAL A 1 243 ? 5.660 13.878 -3.916 1.00 84.25 243 VAL A O 1
ATOM 1969 N N . LYS A 1 244 ? 3.842 12.979 -2.955 1.00 82.19 244 LYS A N 1
ATOM 1970 C CA . LYS A 1 244 ? 4.476 12.622 -1.687 1.00 82.19 244 LYS A CA 1
ATOM 1971 C C . LYS A 1 244 ? 5.700 11.738 -1.920 1.00 82.19 244 LYS A C 1
ATOM 1973 O O . LYS A 1 244 ? 5.622 10.758 -2.658 1.00 82.19 244 LYS A O 1
ATOM 1978 N N . SER A 1 245 ? 6.800 12.077 -1.258 1.00 89.00 245 SER A N 1
ATOM 1979 C CA . SER A 1 245 ? 8.026 11.285 -1.243 1.00 89.00 245 SER A CA 1
ATOM 1980 C C . SER A 1 245 ? 8.139 10.480 0.049 1.00 89.00 245 SER A C 1
ATOM 1982 O O . SER A 1 245 ? 7.611 10.865 1.095 1.00 89.00 245 SER A O 1
ATOM 1984 N N . PHE A 1 246 ? 8.847 9.361 -0.026 1.00 88.75 246 PHE A N 1
ATOM 1985 C CA . PHE A 1 246 ? 8.993 8.391 1.048 1.00 88.75 246 PHE A CA 1
ATOM 1986 C C . PHE A 1 246 ? 10.462 8.046 1.261 1.00 88.75 246 PHE A C 1
ATOM 1988 O O . PHE A 1 246 ? 11.249 8.024 0.312 1.00 88.75 246 PHE A O 1
ATOM 1995 N N . LYS A 1 247 ? 10.824 7.745 2.512 1.00 87.06 247 LYS A N 1
ATOM 1996 C CA . LYS A 1 247 ? 12.193 7.359 2.869 1.00 87.06 247 LYS A CA 1
ATOM 1997 C C . LYS A 1 247 ? 12.595 6.054 2.178 1.00 87.06 247 LYS A C 1
ATOM 1999 O O . LYS A 1 247 ? 13.733 5.926 1.750 1.00 87.06 247 LYS A O 1
ATOM 2004 N N . ASN A 1 248 ? 11.664 5.111 2.052 1.00 89.19 248 ASN A N 1
ATOM 2005 C CA . ASN A 1 248 ? 11.861 3.845 1.351 1.00 89.19 248 ASN A CA 1
ATOM 2006 C C . ASN A 1 248 ? 10.565 3.380 0.653 1.00 89.19 248 ASN A C 1
ATOM 2008 O O . ASN A 1 248 ? 9.492 3.959 0.855 1.00 89.19 248 ASN A O 1
ATOM 2012 N N . LEU A 1 249 ? 10.653 2.326 -0.164 1.00 94.50 249 LEU A N 1
ATOM 2013 C CA . LEU A 1 249 ? 9.498 1.748 -0.864 1.00 94.50 249 LEU A CA 1
ATOM 2014 C C . LEU A 1 249 ? 8.415 1.215 0.087 1.00 94.50 249 LEU A C 1
ATOM 2016 O O . LEU A 1 249 ? 7.225 1.368 -0.202 1.00 94.50 249 LEU A O 1
ATOM 2020 N N . GLN A 1 250 ? 8.796 0.628 1.228 1.00 96.12 250 GLN A N 1
ATOM 2021 C CA . GLN A 1 250 ? 7.832 0.090 2.192 1.00 96.12 250 GLN A CA 1
ATOM 2022 C C . GLN A 1 250 ? 6.951 1.193 2.790 1.00 96.12 250 GLN A C 1
ATOM 2024 O O . GLN A 1 250 ? 5.745 0.999 2.911 1.00 96.12 250 GLN A O 1
ATOM 2029 N N . ASP A 1 251 ? 7.509 2.367 3.093 1.00 94.19 251 ASP A N 1
ATOM 2030 C CA . ASP A 1 251 ? 6.744 3.515 3.592 1.00 94.19 251 ASP A CA 1
ATOM 2031 C C . ASP A 1 251 ? 5.684 3.973 2.573 1.00 94.19 251 ASP A C 1
ATOM 2033 O O . ASP A 1 251 ? 4.593 4.409 2.953 1.00 94.19 251 ASP A O 1
ATOM 2037 N N . SER A 1 252 ? 5.979 3.848 1.272 1.00 97.12 252 SER A N 1
ATOM 2038 C CA . SER A 1 252 ? 5.024 4.131 0.195 1.00 97.12 252 SER A CA 1
ATOM 2039 C C . SER A 1 252 ? 3.862 3.141 0.190 1.00 97.12 252 SER A C 1
ATOM 2041 O O . SER A 1 252 ? 2.697 3.553 0.143 1.00 97.12 252 SER A O 1
ATOM 2043 N N . VAL A 1 253 ? 4.176 1.843 0.293 1.00 98.69 253 VAL A N 1
ATOM 2044 C CA . VAL A 1 253 ? 3.194 0.752 0.383 1.00 98.69 253 VAL A CA 1
ATOM 2045 C C . VAL A 1 253 ? 2.320 0.911 1.625 1.00 98.69 253 VAL A C 1
ATOM 2047 O O . VAL A 1 253 ? 1.094 0.912 1.515 1.00 98.69 253 VAL A O 1
ATOM 2050 N N . ASP A 1 254 ? 2.925 1.124 2.792 1.00 98.31 254 ASP A N 1
ATOM 2051 C CA . ASP A 1 254 ? 2.215 1.260 4.066 1.00 98.31 254 ASP A CA 1
ATOM 2052 C C . ASP A 1 254 ? 1.271 2.473 4.049 1.00 98.31 254 ASP A C 1
ATOM 2054 O O . ASP A 1 254 ? 0.116 2.382 4.477 1.00 98.31 254 ASP A O 1
ATOM 2058 N N . ALA A 1 255 ? 1.722 3.605 3.497 1.00 97.56 255 ALA A N 1
ATOM 2059 C CA . ALA A 1 255 ? 0.886 4.792 3.344 1.00 97.56 255 ALA A CA 1
ATOM 2060 C C . ALA A 1 255 ? -0.276 4.574 2.364 1.00 97.56 255 ALA A C 1
ATOM 2062 O O . ALA A 1 255 ? -1.385 5.051 2.615 1.00 97.56 255 ALA A O 1
ATOM 2063 N N . TYR A 1 256 ? -0.047 3.840 1.272 1.00 98.69 256 TYR A N 1
ATOM 2064 C CA . TYR A 1 256 ? -1.083 3.514 0.293 1.00 98.69 256 TYR A CA 1
ATOM 2065 C C . TYR A 1 256 ? -2.156 2.595 0.897 1.00 98.69 256 TYR A C 1
ATOM 2067 O O . TYR A 1 256 ? -3.350 2.895 0.803 1.00 98.69 256 TYR A O 1
ATOM 2075 N N . ILE A 1 257 ? -1.744 1.539 1.604 1.00 98.81 257 ILE A N 1
ATOM 2076 C CA . ILE A 1 257 ? -2.663 0.630 2.300 1.00 98.81 257 ILE A CA 1
ATOM 2077 C C . ILE A 1 257 ? -3.468 1.399 3.352 1.00 98.81 257 ILE A C 1
ATOM 2079 O O . ILE A 1 257 ? -4.695 1.272 3.416 1.00 98.81 257 ILE A O 1
ATOM 2083 N N . LEU A 1 258 ? -2.809 2.255 4.143 1.00 98.56 258 LEU A N 1
ATOM 2084 C CA . LEU A 1 258 ? -3.487 3.095 5.128 1.00 98.56 258 LEU A CA 1
ATOM 2085 C C . LEU A 1 258 ? -4.499 4.033 4.461 1.00 98.56 258 LEU A C 1
ATOM 2087 O O . LEU A 1 258 ? -5.608 4.182 4.972 1.00 98.56 258 LEU A O 1
ATOM 2091 N N . ASN A 1 259 ? -4.169 4.638 3.318 1.00 98.19 259 ASN A N 1
ATOM 2092 C CA . ASN A 1 259 ? -5.088 5.499 2.574 1.00 98.19 259 ASN A CA 1
ATOM 2093 C C . ASN A 1 259 ? -6.369 4.749 2.169 1.00 98.19 259 ASN A C 1
ATOM 2095 O O . ASN A 1 259 ? -7.471 5.193 2.502 1.00 98.19 259 ASN A O 1
ATOM 2099 N N . LEU A 1 260 ? -6.243 3.572 1.547 1.00 98.38 260 LEU A N 1
ATOM 2100 C CA . LEU A 1 260 ? -7.399 2.748 1.165 1.00 98.38 260 LEU A CA 1
ATOM 2101 C C . LEU A 1 260 ? -8.206 2.266 2.382 1.00 98.38 260 LEU A C 1
ATOM 2103 O O . LEU A 1 260 ? -9.440 2.195 2.346 1.00 98.38 260 LEU A O 1
ATOM 2107 N N . ASN A 1 261 ? -7.535 2.019 3.504 1.00 98.56 261 ASN A N 1
ATOM 2108 C CA . ASN A 1 261 ? -8.182 1.604 4.743 1.00 98.56 261 ASN A CA 1
ATOM 2109 C C . ASN A 1 261 ? -8.825 2.751 5.545 1.00 98.56 261 ASN A C 1
ATOM 2111 O O . ASN A 1 261 ? -9.659 2.487 6.413 1.00 98.56 261 ASN A O 1
ATOM 2115 N N . THR A 1 262 ? -8.509 4.016 5.258 1.00 97.06 262 THR A N 1
ATOM 2116 C CA . THR A 1 262 ? -8.969 5.162 6.066 1.00 97.06 262 THR A CA 1
ATOM 2117 C C . THR A 1 262 ? -9.838 6.149 5.309 1.00 97.06 262 THR A C 1
ATOM 2119 O O . THR A 1 262 ? -10.845 6.611 5.851 1.00 97.06 262 THR A O 1
ATOM 2122 N N . HIS A 1 263 ? -9.492 6.473 4.064 1.00 96.56 263 HIS A N 1
ATOM 2123 C CA . HIS A 1 263 ? -10.110 7.586 3.359 1.00 96.56 263 HIS A CA 1
ATOM 2124 C C . HIS A 1 263 ? -11.602 7.305 3.072 1.00 96.56 263 HIS A C 1
ATOM 2126 O O . HIS A 1 263 ? -11.956 6.171 2.706 1.00 96.56 263 HIS A O 1
ATOM 2132 N N . PRO A 1 264 ? -12.509 8.290 3.240 1.00 95.31 264 PRO A N 1
ATOM 2133 C CA . PRO A 1 264 ? -13.947 8.102 3.021 1.00 95.31 264 PRO A CA 1
ATOM 2134 C C . PRO A 1 264 ? -14.301 7.611 1.615 1.00 95.31 264 PRO A C 1
ATOM 2136 O O . PRO A 1 264 ? -15.192 6.776 1.476 1.00 95.31 264 PRO A O 1
ATOM 2139 N N . ALA A 1 265 ? -13.550 8.055 0.603 1.00 95.50 265 ALA A N 1
ATOM 2140 C CA . ALA A 1 265 ? -13.744 7.661 -0.792 1.00 95.50 265 ALA A CA 1
ATOM 2141 C C . ALA A 1 265 ? -13.746 6.134 -1.006 1.00 95.50 265 ALA A C 1
ATOM 2143 O O . ALA A 1 265 ? -14.505 5.626 -1.822 1.00 95.50 265 ALA A O 1
ATOM 2144 N N . TYR A 1 266 ? -12.981 5.387 -0.202 1.00 97.50 266 TYR A N 1
ATOM 2145 C CA . TYR A 1 266 ? -12.866 3.927 -0.311 1.00 97.50 266 TYR A CA 1
ATOM 2146 C C . TYR A 1 266 ? -13.791 3.171 0.656 1.00 97.50 266 TYR A C 1
ATOM 2148 O O . TYR A 1 266 ? -13.591 1.988 0.926 1.00 97.50 266 TYR A O 1
ATOM 2156 N N . LYS A 1 267 ? -14.832 3.823 1.203 1.00 97.50 267 LYS A N 1
ATOM 2157 C CA . LYS A 1 267 ? -15.828 3.157 2.066 1.00 97.50 267 LYS A CA 1
ATOM 2158 C C . LYS A 1 267 ? -16.494 1.981 1.347 1.00 97.50 267 LYS A C 1
ATOM 2160 O O . LYS A 1 267 ? -16.643 0.926 1.956 1.00 97.50 267 LYS A O 1
ATOM 2165 N N . LYS A 1 268 ? -16.846 2.139 0.064 1.00 98.19 268 LYS A N 1
ATOM 2166 C CA . LYS A 1 268 ? -17.458 1.066 -0.740 1.00 98.19 268 LYS A CA 1
ATOM 2167 C C . LYS A 1 268 ? -16.515 -0.132 -0.903 1.00 98.19 268 LYS A C 1
ATOM 2169 O O . LYS A 1 268 ? -16.951 -1.254 -0.678 1.00 98.19 268 LYS A O 1
ATOM 2174 N N . LEU A 1 269 ? -15.225 0.112 -1.156 1.00 98.44 269 LEU A N 1
ATOM 2175 C CA . LEU A 1 269 ? -14.193 -0.931 -1.212 1.00 98.44 269 LEU A CA 1
ATOM 2176 C C . LEU A 1 269 ? -14.137 -1.733 0.095 1.00 98.44 269 LEU A C 1
ATOM 2178 O O . LEU A 1 269 ? -14.176 -2.960 0.078 1.00 98.44 269 LEU A O 1
ATOM 2182 N N . ARG A 1 270 ? -14.092 -1.046 1.244 1.00 98.25 270 ARG A N 1
ATOM 2183 C CA . ARG A 1 270 ? -14.051 -1.703 2.562 1.00 98.25 270 ARG A CA 1
ATOM 2184 C C . ARG A 1 270 ? -15.329 -2.483 2.868 1.00 98.25 270 ARG A C 1
ATOM 2186 O O . ARG A 1 270 ? -15.255 -3.585 3.398 1.00 98.25 270 ARG A O 1
ATOM 2193 N N . ASN A 1 271 ? -16.488 -1.942 2.500 1.00 97.88 271 ASN A N 1
ATOM 2194 C CA . ASN A 1 271 ? -17.763 -2.632 2.672 1.00 97.88 271 ASN A CA 1
ATOM 2195 C C . ASN A 1 271 ? -17.845 -3.895 1.809 1.00 97.88 271 ASN A C 1
ATOM 2197 O O . ASN A 1 271 ? -18.247 -4.932 2.320 1.00 97.88 271 ASN A O 1
ATOM 2201 N N . TYR A 1 272 ? -17.414 -3.825 0.547 1.00 98.19 272 TYR A N 1
ATOM 2202 C CA . TYR A 1 272 ? -17.316 -4.997 -0.322 1.00 98.19 272 TYR A CA 1
ATOM 2203 C C . TYR A 1 272 ? -16.378 -6.051 0.273 1.00 98.19 272 TYR A C 1
ATOM 2205 O O . TYR A 1 272 ? -16.750 -7.213 0.405 1.00 98.19 272 TYR A O 1
ATOM 2213 N N . ARG A 1 273 ? -15.201 -5.624 0.751 1.00 97.69 273 ARG A N 1
ATOM 2214 C CA . ARG A 1 273 ? -14.242 -6.492 1.443 1.00 97.69 273 ARG A CA 1
ATOM 2215 C C . ARG A 1 273 ? -14.861 -7.243 2.625 1.00 97.69 273 ARG A C 1
ATOM 2217 O O . ARG A 1 273 ? -14.542 -8.407 2.826 1.00 97.69 273 ARG A O 1
ATOM 2224 N N . LYS A 1 274 ? -15.740 -6.599 3.401 1.00 96.25 274 LYS A N 1
ATOM 2225 C CA . LYS A 1 274 ? -16.416 -7.212 4.560 1.00 96.25 274 LYS A CA 1
ATOM 2226 C C . LYS A 1 274 ? -17.311 -8.400 4.172 1.00 96.25 274 LYS A C 1
ATOM 2228 O O . LYS A 1 274 ? -17.542 -9.262 5.013 1.00 96.25 274 LYS A O 1
ATOM 2233 N N . LEU A 1 275 ? -17.800 -8.457 2.931 1.00 96.25 275 LEU A N 1
ATOM 2234 C CA . LEU A 1 275 ? -18.652 -9.550 2.444 1.00 96.25 275 LEU A CA 1
ATOM 2235 C C . LEU A 1 275 ? -17.867 -10.846 2.193 1.00 96.25 275 LEU A C 1
ATOM 2237 O O . LEU A 1 275 ? -18.460 -11.916 2.102 1.00 96.25 275 LEU A O 1
ATOM 2241 N N . ILE A 1 276 ? -16.539 -10.765 2.094 1.00 96.12 276 ILE A N 1
ATOM 2242 C CA . ILE A 1 276 ? -15.679 -11.898 1.764 1.00 96.12 276 ILE A CA 1
ATOM 2243 C C . ILE A 1 276 ? -14.995 -12.387 3.043 1.00 96.12 276 ILE A C 1
ATOM 2245 O O . ILE A 1 276 ? -14.185 -11.678 3.639 1.00 96.12 276 ILE A O 1
ATOM 2249 N N . ARG A 1 277 ? -15.320 -13.614 3.469 1.00 90.00 277 ARG A N 1
ATOM 2250 C CA . ARG A 1 277 ? -14.814 -14.188 4.730 1.00 90.00 277 ARG A CA 1
ATOM 2251 C C . ARG A 1 277 ? -13.313 -14.480 4.694 1.00 90.00 277 ARG A C 1
ATOM 2253 O O . ARG A 1 277 ? -12.615 -14.179 5.657 1.00 90.00 277 ARG A O 1
ATOM 2260 N N . ASN A 1 278 ? -12.829 -15.059 3.595 1.00 91.88 278 ASN A N 1
ATOM 2261 C CA . ASN A 1 278 ? -11.437 -15.474 3.444 1.00 91.88 278 ASN A CA 1
ATOM 2262 C C . ASN A 1 278 ? -10.692 -14.533 2.478 1.00 91.88 278 ASN A C 1
ATOM 2264 O O . ASN A 1 278 ? -11.063 -14.482 1.305 1.00 91.88 278 ASN A O 1
ATOM 2268 N N . PRO A 1 279 ? -9.624 -13.836 2.916 1.00 91.31 279 PRO A N 1
ATOM 2269 C CA . PRO A 1 279 ? -8.788 -13.017 2.038 1.00 91.31 279 PRO A CA 1
ATOM 2270 C C . PRO A 1 279 ? -8.187 -13.756 0.835 1.00 91.31 279 PRO A C 1
ATOM 2272 O O . PRO A 1 279 ? -7.863 -13.111 -0.155 1.00 91.31 279 PRO A O 1
ATOM 2275 N N . GLN A 1 280 ? -8.066 -15.090 0.883 1.00 88.62 280 GLN A N 1
ATOM 2276 C CA . GLN A 1 280 ? -7.661 -15.895 -0.279 1.00 88.62 280 GLN A CA 1
ATOM 2277 C C . GLN A 1 280 ? -8.640 -15.800 -1.453 1.00 88.62 280 GLN A C 1
ATOM 2279 O O . GLN A 1 280 ? -8.234 -15.941 -2.600 1.00 88.62 280 GLN A O 1
ATOM 2284 N N . ASN A 1 281 ? -9.912 -15.512 -1.174 1.00 94.12 281 ASN A N 1
ATOM 2285 C CA . ASN A 1 281 ? -10.958 -15.389 -2.187 1.00 94.12 281 ASN A CA 1
ATOM 2286 C C . ASN A 1 281 ? -11.058 -13.955 -2.730 1.00 94.12 281 ASN A C 1
ATOM 2288 O O . ASN A 1 281 ? -12.039 -13.596 -3.379 1.00 94.12 281 ASN A O 1
ATOM 2292 N N . PHE A 1 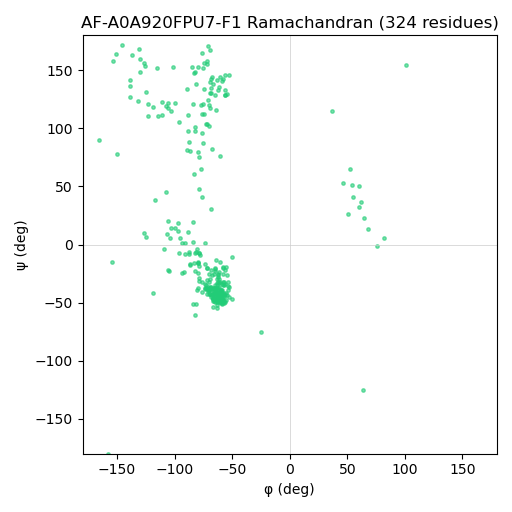282 ? -10.098 -13.086 -2.407 1.00 96.75 282 PHE A N 1
ATOM 2293 C CA . PHE A 1 282 ? -10.064 -11.750 -2.972 1.00 96.75 282 PHE A CA 1
ATOM 2294 C C . PHE A 1 282 ? -9.720 -11.821 -4.456 1.00 96.75 282 PHE A C 1
ATOM 2296 O O . PHE A 1 282 ? -8.724 -12.415 -4.857 1.00 96.75 282 PHE A O 1
ATOM 2303 N N . GLU A 1 283 ? -10.525 -11.135 -5.257 1.00 97.31 283 GLU A N 1
ATOM 2304 C CA . GLU A 1 283 ? -10.299 -10.941 -6.684 1.00 97.31 283 GLU A CA 1
ATOM 2305 C C . GLU A 1 283 ? -10.040 -9.453 -6.916 1.00 97.31 283 GLU A C 1
ATOM 2307 O O . GLU A 1 283 ? -10.936 -8.614 -6.757 1.00 97.31 283 GLU A O 1
ATOM 2312 N N . GLY A 1 284 ? -8.805 -9.090 -7.260 1.00 97.38 284 GLY A N 1
ATOM 2313 C CA . GLY A 1 284 ? -8.397 -7.691 -7.366 1.00 97.38 284 GLY A CA 1
ATOM 2314 C C . GLY A 1 284 ? -9.219 -6.903 -8.377 1.00 97.38 284 GLY A C 1
ATOM 2315 O O . GLY A 1 284 ? -9.537 -5.741 -8.125 1.00 97.38 284 GLY A O 1
ATOM 2316 N N . HIS A 1 285 ? -9.648 -7.534 -9.473 1.00 96.56 285 HIS A N 1
ATOM 2317 C CA . HIS A 1 285 ? -10.501 -6.887 -10.471 1.00 96.56 285 HIS A CA 1
ATOM 2318 C C . HIS A 1 285 ? -11.925 -6.573 -9.967 1.00 96.56 285 HIS A C 1
ATOM 2320 O O . HIS A 1 285 ? -12.607 -5.710 -10.524 1.00 96.56 285 HIS A O 1
ATOM 2326 N N . LYS A 1 286 ? -12.412 -7.256 -8.919 1.00 97.81 286 LYS A N 1
ATOM 2327 C CA . LYS A 1 286 ? -13.685 -6.906 -8.267 1.00 97.81 286 LYS A CA 1
ATOM 2328 C C . LYS A 1 286 ? -13.498 -5.739 -7.304 1.00 97.81 286 LYS A C 1
ATOM 2330 O O . LYS A 1 286 ? -14.325 -4.831 -7.280 1.00 97.81 286 LYS A O 1
ATOM 2335 N N . PHE A 1 287 ? -12.382 -5.710 -6.574 1.00 98.19 287 PHE A N 1
ATOM 2336 C CA . PHE A 1 287 ? -12.042 -4.601 -5.678 1.00 98.19 287 PHE A CA 1
ATOM 2337 C C . PHE A 1 287 ? -11.749 -3.296 -6.428 1.00 98.19 287 PHE A C 1
ATOM 2339 O O . PHE A 1 287 ? -12.149 -2.224 -5.970 1.00 98.19 287 PHE A O 1
ATOM 2346 N N . SER A 1 288 ? -11.101 -3.378 -7.592 1.00 96.25 288 SER A N 1
ATOM 2347 C CA . SER A 1 288 ? -10.744 -2.211 -8.406 1.00 96.25 288 SER A CA 1
ATOM 2348 C C . SER A 1 288 ? -11.958 -1.362 -8.807 1.00 96.25 288 SER A C 1
ATOM 2350 O O . SER A 1 288 ? -11.821 -0.158 -9.005 1.00 96.25 288 SER A O 1
ATOM 2352 N N . ARG A 1 289 ? -13.161 -1.960 -8.867 1.00 96.12 289 ARG A N 1
ATOM 2353 C CA . ARG A 1 289 ? -14.435 -1.287 -9.182 1.00 96.12 289 ARG A CA 1
ATOM 2354 C C . ARG A 1 289 ? -14.764 -0.138 -8.233 1.00 96.12 289 ARG A C 1
ATOM 2356 O O . ARG A 1 289 ? -15.567 0.721 -8.575 1.00 96.12 289 ARG A O 1
ATOM 2363 N N . TYR A 1 290 ? -14.135 -0.119 -7.062 1.00 97.19 290 TYR A N 1
ATOM 2364 C CA . TYR A 1 290 ? -14.329 0.883 -6.020 1.00 97.19 290 TYR A CA 1
ATOM 2365 C C . TYR A 1 290 ? -13.156 1.877 -5.917 1.00 97.19 290 TYR A C 1
ATOM 2367 O O . TYR A 1 290 ? -12.965 2.500 -4.871 1.00 97.19 290 TYR A O 1
ATOM 2375 N N . LEU A 1 291 ? -12.351 1.994 -6.981 1.00 94.19 291 LEU A N 1
ATOM 2376 C CA . LEU A 1 291 ? -11.234 2.939 -7.105 1.00 94.19 291 LEU A CA 1
ATOM 2377 C C . LEU A 1 291 ? -11.569 4.153 -7.990 1.00 94.19 291 LEU A C 1
ATOM 2379 O O . LEU A 1 291 ? -10.670 4.905 -8.356 1.00 94.19 291 LEU A O 1
ATOM 2383 N N . ASP A 1 292 ? -12.843 4.393 -8.310 1.00 88.00 292 ASP A N 1
ATOM 2384 C CA . ASP A 1 292 ? -13.299 5.521 -9.142 1.00 88.00 292 ASP A CA 1
ATOM 2385 C C . ASP A 1 292 ? -12.960 6.900 -8.548 1.00 88.00 292 ASP A C 1
ATOM 2387 O O . ASP A 1 292 ? -13.003 7.912 -9.234 1.00 88.00 292 ASP A O 1
ATOM 2391 N N . LYS A 1 293 ? -12.600 6.960 -7.266 1.00 90.50 293 LYS A N 1
ATOM 2392 C CA . LYS A 1 293 ? -12.157 8.185 -6.587 1.00 90.50 293 LYS A CA 1
ATOM 2393 C C . LYS A 1 293 ? -10.646 8.261 -6.369 1.00 90.50 293 LYS A C 1
ATOM 2395 O O . LYS A 1 293 ? -10.188 9.174 -5.688 1.00 90.50 293 LYS A O 1
ATOM 2400 N N . TYR A 1 294 ? -9.885 7.301 -6.896 1.00 86.38 294 TYR A N 1
ATOM 2401 C CA . TYR A 1 294 ? -8.429 7.286 -6.766 1.00 86.38 294 TYR A CA 1
ATOM 2402 C C . TYR A 1 294 ? -7.763 8.297 -7.702 1.00 86.38 294 TYR A C 1
ATOM 2404 O O . TYR A 1 294 ? -6.844 9.002 -7.297 1.00 86.38 294 TYR A O 1
ATOM 2412 N N . ALA A 1 295 ? -8.262 8.396 -8.936 1.00 83.25 295 ALA A N 1
ATOM 2413 C CA . ALA A 1 295 ? -7.765 9.309 -9.955 1.00 83.25 295 ALA A CA 1
ATOM 2414 C C . ALA A 1 295 ? -8.897 10.185 -10.506 1.00 83.25 295 ALA A C 1
ATOM 2416 O O . ALA A 1 295 ? -10.058 9.778 -10.531 1.00 83.25 295 ALA A O 1
ATOM 2417 N N . ILE A 1 296 ? -8.542 11.372 -11.005 1.00 74.50 296 ILE A N 1
ATOM 2418 C CA . ILE A 1 296 ? -9.491 12.356 -11.563 1.00 74.50 296 ILE A CA 1
ATOM 2419 C C . ILE A 1 296 ? -10.325 11.771 -12.708 1.00 74.50 296 ILE A C 1
ATOM 2421 O O . ILE A 1 296 ? -11.494 12.105 -12.861 1.00 74.50 296 ILE A O 1
ATOM 2425 N N . ILE A 1 297 ? -9.742 10.850 -13.472 1.00 74.38 297 ILE A N 1
ATOM 2426 C CA . ILE A 1 297 ? -10.378 10.218 -14.632 1.00 74.38 297 ILE A CA 1
ATOM 2427 C C . ILE A 1 297 ? -11.459 9.186 -14.265 1.00 74.38 297 ILE A C 1
ATOM 2429 O O . ILE A 1 297 ? -12.043 8.552 -15.143 1.00 74.38 297 ILE A O 1
ATOM 2433 N N . GLY A 1 298 ? -11.727 8.986 -12.974 1.00 87.69 298 GLY A N 1
ATOM 2434 C CA . GLY A 1 298 ? -12.900 8.255 -12.525 1.00 87.69 298 GLY A CA 1
ATOM 2435 C C . GLY A 1 298 ? -12.909 6.789 -12.950 1.00 87.69 298 GLY A C 1
ATOM 2436 O O . GLY A 1 298 ? -11.974 6.031 -12.701 1.00 87.69 298 GLY A O 1
ATOM 2437 N N . PHE A 1 299 ? -13.984 6.376 -13.616 1.00 90.38 299 PHE A N 1
ATOM 2438 C CA . PHE A 1 299 ? -14.178 4.993 -14.052 1.00 90.38 299 PHE A CA 1
ATOM 2439 C C . PHE A 1 299 ? -13.169 4.529 -15.118 1.00 90.38 299 PHE A C 1
ATOM 2441 O O . PHE A 1 299 ? -12.844 3.342 -15.179 1.00 90.38 299 PHE A O 1
ATOM 2448 N N . GLU A 1 300 ? -12.591 5.437 -15.908 1.00 90.38 300 GLU A N 1
ATOM 2449 C CA . GLU A 1 300 ? -11.516 5.072 -16.842 1.00 90.38 300 GLU A CA 1
ATOM 2450 C C . GLU A 1 300 ? -10.276 4.551 -16.097 1.00 90.38 300 GLU A C 1
ATOM 2452 O O . GLU A 1 300 ? -9.584 3.646 -16.571 1.00 90.38 300 GLU A O 1
ATOM 2457 N N . TYR A 1 301 ? -10.045 5.028 -14.868 1.00 89.31 301 TYR A N 1
ATOM 2458 C CA . TYR A 1 301 ? -8.995 4.488 -14.007 1.00 89.31 301 TYR A CA 1
ATOM 2459 C C . TYR A 1 301 ? -9.272 3.029 -13.658 1.00 89.31 301 TYR A C 1
ATOM 2461 O O . TYR A 1 301 ? -8.403 2.169 -13.796 1.00 89.31 301 TYR A O 1
ATOM 2469 N N . VAL A 1 302 ? -10.513 2.733 -13.265 1.00 93.12 302 VAL A N 1
ATOM 2470 C CA . VAL A 1 302 ? -10.968 1.377 -12.937 1.00 93.12 302 VAL A CA 1
ATOM 2471 C C . VAL A 1 302 ? -10.753 0.434 -14.122 1.00 93.12 302 VAL A C 1
ATOM 2473 O O . VAL A 1 302 ? -10.221 -0.665 -13.944 1.00 93.12 302 VAL A O 1
ATOM 2476 N N . LYS A 1 303 ? -11.106 0.865 -15.342 1.00 93.50 303 LYS A N 1
ATOM 2477 C CA . LYS A 1 303 ? -10.854 0.091 -16.568 1.00 93.50 303 LYS A CA 1
ATOM 2478 C C . LYS A 1 303 ? -9.364 -0.182 -16.766 1.00 93.50 303 LYS A C 1
ATOM 2480 O O . LYS A 1 303 ? -9.002 -1.327 -17.032 1.00 93.50 303 LYS A O 1
ATOM 2485 N N . LYS A 1 304 ? -8.496 0.820 -16.578 1.00 93.62 304 LYS A N 1
ATOM 2486 C CA . LYS A 1 304 ? -7.037 0.653 -16.697 1.00 93.62 304 LYS A CA 1
ATOM 2487 C C . LYS A 1 304 ? -6.481 -0.342 -15.682 1.00 93.62 304 LYS A C 1
ATOM 2489 O O . LYS A 1 304 ? -5.696 -1.208 -16.063 1.00 93.62 304 LYS A O 1
ATOM 2494 N N . ILE A 1 305 ? -6.908 -0.266 -14.420 1.00 97.19 305 ILE A N 1
ATOM 2495 C CA . ILE A 1 305 ? -6.499 -1.226 -13.384 1.00 97.19 305 ILE A CA 1
ATOM 2496 C C . ILE A 1 305 ? -6.964 -2.638 -13.747 1.00 97.19 305 ILE A C 1
ATOM 2498 O O . ILE A 1 305 ? -6.161 -3.567 -13.730 1.00 97.19 305 ILE A O 1
ATOM 2502 N N . ASN A 1 306 ? -8.221 -2.804 -14.162 1.00 96.56 306 ASN A N 1
ATOM 2503 C CA . ASN A 1 306 ? -8.742 -4.103 -14.595 1.00 96.56 306 ASN A CA 1
ATOM 2504 C C . ASN A 1 306 ? -7.987 -4.677 -15.790 1.00 96.56 306 ASN A C 1
ATOM 2506 O O . ASN A 1 306 ? -7.658 -5.864 -15.799 1.00 96.56 306 ASN A O 1
ATOM 2510 N N . LEU A 1 307 ? -7.680 -3.842 -16.779 1.00 96.25 307 LEU A N 1
ATOM 2511 C CA . LEU A 1 307 ? -6.890 -4.246 -17.931 1.00 96.25 307 LEU A CA 1
ATOM 2512 C C . LEU A 1 307 ? -5.481 -4.673 -17.512 1.00 96.25 307 LEU A C 1
ATOM 2514 O O . LEU A 1 307 ? -4.987 -5.684 -18.003 1.00 96.25 307 LEU A O 1
ATOM 2518 N N . MET A 1 308 ? -4.857 -3.941 -16.584 1.00 97.50 308 MET A N 1
ATOM 2519 C CA . MET 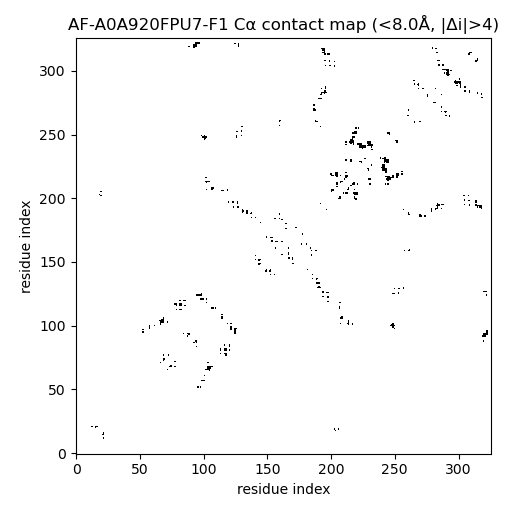A 1 308 ? -3.527 -4.263 -16.069 1.00 97.50 308 MET A CA 1
ATOM 2520 C C . MET A 1 308 ? -3.509 -5.612 -15.343 1.00 97.50 308 MET A C 1
ATOM 2522 O O . MET A 1 308 ? -2.617 -6.423 -15.597 1.00 97.50 308 MET A O 1
ATOM 2526 N N . ILE A 1 309 ? -4.520 -5.878 -14.507 1.00 98.19 309 ILE A N 1
ATOM 2527 C CA . ILE A 1 309 ? -4.696 -7.162 -13.815 1.00 98.19 309 ILE A CA 1
ATOM 2528 C C . ILE A 1 309 ? -4.846 -8.301 -14.824 1.00 98.19 309 ILE A C 1
ATOM 2530 O O . ILE A 1 309 ? -4.124 -9.293 -14.726 1.00 98.19 309 ILE A O 1
ATOM 2534 N N . LYS A 1 310 ? -5.741 -8.147 -15.810 1.00 97.06 310 LYS A N 1
ATOM 2535 C CA . LYS A 1 310 ? -6.027 -9.184 -16.811 1.00 97.06 310 LYS A CA 1
ATOM 2536 C C . LYS A 1 310 ? -4.833 -9.453 -17.728 1.00 97.06 310 LYS A C 1
ATOM 2538 O O . LYS A 1 310 ? -4.380 -10.589 -17.807 1.00 97.06 310 LYS A O 1
ATOM 2543 N N . LYS A 1 311 ? -4.281 -8.418 -18.375 1.00 96.50 311 LYS A N 1
ATOM 2544 C CA . LYS A 1 311 ? -3.192 -8.564 -19.362 1.00 96.50 311 LYS A CA 1
ATOM 2545 C C . LYS A 1 311 ? -1.911 -9.154 -18.776 1.00 96.50 311 LYS A C 1
ATOM 2547 O O . LYS A 1 311 ? -1.157 -9.780 -19.507 1.00 96.50 311 LYS A O 1
ATOM 2552 N N . ASN A 1 312 ? -1.654 -8.948 -17.485 1.00 95.94 312 ASN A N 1
ATOM 2553 C CA . ASN A 1 312 ? -0.445 -9.454 -16.828 1.00 95.94 312 ASN A CA 1
ATOM 2554 C C . ASN A 1 312 ? -0.729 -10.647 -15.901 1.00 95.94 312 ASN A C 1
ATOM 2556 O O . ASN A 1 312 ? 0.161 -11.053 -15.157 1.00 95.94 312 ASN A O 1
ATOM 2560 N N . ASN A 1 313 ? -1.951 -11.200 -15.937 1.00 96.25 313 ASN A N 1
ATOM 2561 C CA . ASN A 1 313 ? -2.397 -12.310 -15.096 1.00 96.25 313 ASN A CA 1
ATOM 2562 C C . ASN A 1 313 ? -2.007 -12.118 -13.615 1.00 96.25 313 ASN A C 1
ATOM 2564 O O . ASN A 1 313 ? -1.323 -12.952 -13.022 1.00 96.25 313 ASN A O 1
ATOM 2568 N N . LEU A 1 314 ? -2.370 -10.968 -13.034 1.00 97.56 314 LEU A N 1
ATOM 2569 C CA . LEU A 1 314 ? -1.913 -10.592 -11.690 1.00 97.56 314 LEU A CA 1
ATOM 2570 C C . LEU A 1 314 ? -2.689 -11.296 -10.569 1.00 97.56 314 LEU A C 1
ATOM 2572 O O . LEU A 1 314 ? -2.195 -11.340 -9.447 1.00 97.56 314 LEU A O 1
ATOM 2576 N N . GLU A 1 315 ? -3.876 -11.853 -10.841 1.00 96.94 315 GLU A N 1
ATOM 2577 C CA . GLU A 1 315 ? -4.702 -12.530 -9.820 1.00 96.94 315 GLU A CA 1
ATOM 2578 C C . GLU A 1 315 ? -4.002 -13.741 -9.199 1.00 96.94 315 GLU A C 1
ATOM 2580 O O . GLU A 1 315 ? -4.170 -13.996 -8.007 1.00 96.94 315 GLU A O 1
ATOM 2585 N N . LYS A 1 316 ? -3.129 -14.415 -9.962 1.00 94.25 316 LYS A N 1
ATOM 2586 C CA . LYS A 1 316 ? -2.303 -15.527 -9.466 1.00 94.25 316 LYS A CA 1
ATOM 2587 C C . LYS A 1 316 ? -1.446 -15.159 -8.249 1.00 94.25 316 LYS A C 1
ATOM 2589 O O . LYS A 1 316 ? -0.989 -16.040 -7.535 1.00 94.25 316 LYS A O 1
ATOM 2594 N N . PHE A 1 317 ? -1.214 -13.866 -8.010 1.00 95.75 317 PHE A N 1
ATOM 2595 C CA . PHE A 1 317 ? -0.411 -13.389 -6.891 1.00 95.75 317 PHE A CA 1
ATOM 2596 C C . PHE A 1 317 ? -1.203 -13.177 -5.589 1.00 95.75 317 PHE A C 1
ATOM 2598 O O . PHE A 1 317 ? -0.592 -12.909 -4.558 1.00 95.75 317 PHE A O 1
ATOM 2605 N N . ASN A 1 318 ? -2.536 -13.308 -5.581 1.00 94.56 318 ASN A N 1
ATOM 2606 C CA . ASN A 1 318 ? -3.333 -13.135 -4.353 1.00 94.56 318 ASN A CA 1
ATOM 2607 C C . ASN A 1 318 ? -3.119 -14.260 -3.333 1.00 94.56 318 ASN A C 1
ATOM 2609 O O . ASN A 1 318 ? -3.203 -14.032 -2.122 1.00 94.56 318 ASN A O 1
ATOM 2613 N N . SER A 1 319 ? -2.812 -15.464 -3.813 1.00 91.50 319 SER A N 1
ATOM 2614 C CA . SER A 1 319 ? -2.548 -16.628 -2.970 1.00 91.50 319 SER A CA 1
ATOM 2615 C C . SER A 1 319 ? -1.118 -16.690 -2.436 1.00 91.50 319 SER A C 1
ATOM 2617 O O . SER A 1 319 ? -0.845 -17.515 -1.566 1.00 91.50 319 SER A O 1
ATOM 2619 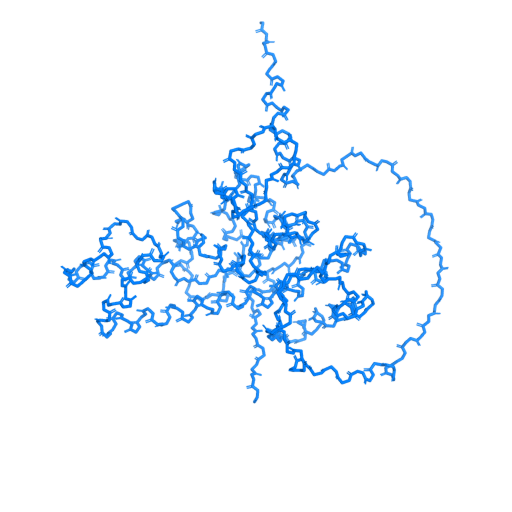N N . LEU A 1 320 ? -0.226 -15.796 -2.883 1.00 93.81 320 LEU A N 1
ATOM 2620 C CA . LEU A 1 320 ? 1.173 -15.783 -2.460 1.00 93.81 320 LEU A CA 1
ATOM 2621 C C . LEU A 1 320 ? 1.327 -15.617 -0.952 1.00 93.81 320 LEU A C 1
ATOM 2623 O O . LEU A 1 320 ? 0.626 -14.820 -0.324 1.00 93.81 320 LEU A O 1
ATOM 2627 N N . ARG A 1 321 ? 2.285 -16.340 -0.376 1.00 92.50 321 ARG A N 1
ATOM 2628 C CA . ARG A 1 321 ? 2.669 -16.246 1.038 1.00 92.50 321 ARG A CA 1
ATOM 2629 C C . ARG A 1 321 ? 4.180 -16.101 1.177 1.00 92.50 321 ARG A C 1
ATOM 2631 O O . ARG A 1 321 ? 4.911 -16.262 0.205 1.00 92.50 321 ARG A O 1
ATOM 2638 N N . PHE A 1 322 ? 4.657 -15.766 2.370 1.00 89.69 322 PHE A N 1
ATOM 2639 C CA . PHE A 1 322 ? 6.085 -15.880 2.654 1.00 89.69 322 PHE A CA 1
ATOM 2640 C C . PHE A 1 322 ? 6.467 -17.349 2.863 1.00 89.69 322 PHE A C 1
ATOM 2642 O O . PHE A 1 322 ? 5.629 -18.155 3.279 1.00 89.69 322 PHE A O 1
ATOM 2649 N N . LYS A 1 323 ? 7.721 -17.699 2.556 1.00 82.81 323 LYS A N 1
ATOM 2650 C CA . LYS A 1 323 ? 8.316 -18.968 3.001 1.00 82.81 323 LYS A CA 1
ATOM 2651 C C . LYS A 1 323 ? 8.322 -19.006 4.534 1.00 82.81 323 LYS A C 1
ATOM 2653 O O . LYS A 1 323 ? 8.466 -17.960 5.168 1.00 82.81 323 LYS A O 1
ATOM 2658 N N . LEU A 1 324 ? 8.103 -20.189 5.105 1.00 75.00 324 LEU A N 1
ATOM 2659 C CA . LEU A 1 324 ? 8.282 -20.392 6.541 1.00 75.00 324 LEU A CA 1
ATOM 2660 C C . LEU A 1 324 ? 9.781 -20.279 6.838 1.00 75.00 324 LEU A C 1
ATOM 2662 O O . LEU A 1 324 ? 10.595 -20.783 6.067 1.00 75.00 324 LEU A O 1
ATOM 2666 N N . GLU A 1 325 ? 10.129 -19.554 7.894 1.00 59.97 325 GLU A N 1
ATOM 2667 C CA . GLU A 1 325 ? 11.486 -19.583 8.437 1.00 59.97 325 GLU A CA 1
ATOM 2668 C C . GLU A 1 325 ? 11.612 -20.918 9.184 1.00 59.97 325 GLU A C 1
ATOM 2670 O O . GLU A 1 325 ? 10.763 -21.215 10.026 1.00 59.97 325 GLU A O 1
ATOM 2675 N N . ASN A 1 326 ? 12.570 -21.752 8.766 1.00 40.84 326 ASN A N 1
ATOM 2676 C CA . ASN A 1 326 ? 12.885 -23.026 9.419 1.00 40.84 326 ASN A CA 1
ATOM 2677 C C . ASN A 1 326 ? 13.653 -22.796 10.715 1.00 40.84 326 ASN A C 1
ATOM 2679 O O . ASN A 1 326 ? 14.495 -21.867 10.719 1.00 40.84 326 ASN A O 1
#

Secondary structure (DSSP, 8-state):
-----HHHHHHHHHHHHHTT-S-------PPPPPPP-------TTTT-----GGG---SSS-SS----HHHHT-HHHHHHHHHHHHHHHHH-SEE-----SS--TTGGGS-HHHHHHHHHHHHHHHHHHHHHHHHHHHHHHHHHHHTT-HHHHHHHHHHTT--SS-TT-GGG--HHHHHHHHHHHHHHS----HHHHHHHHHHHHTTTTSHHHHHH--TT--EES-GGGEEPPTT-SS-S-EEEP-SSHHHHHHHHHHHHHH-GGGHHHHHHHHT-S-GGG--HHHHGGG-TTTSTTTHHHHHHHHHHHHHTTGGGGTT-EEPPP-

Radius of gyration: 22.41 Å; Cα contacts (8 Å, |Δi|>4): 375; chains: 1; bounding box: 52×54×68 Å